Protein AF-A0A379S3F1-F1 (afdb_monomer_lite)

Sequence (238 aa):
MPPSTFGAICKGLGEAKLNAKPARVVMEKPLGTSLATSREINDRVGEYFEECQVYRIDHYLGKETVLNLLALRFANSLFVNNWDNRTIDHVEITVAEEVGIEGRWGYFDQAGQMRDMIQNHLLQILCMIAMSPPSDLSADSIRDEKVKVLKSLRRIDRSNVREKTVRGQYTAGFAQGKKVPGYLEEEGANKAATPKLSSRSALISITGVGLACRSICVPASACRRSALKSWFISRRLN

InterPro domains:
  IPR001282 Glucose-6-phosphate dehydrogenase [PR00079] (24-37)
  IPR001282 Glucose-6-phosphate dehydrogenase [PR00079] (48-76)
  IPR001282 Glucose-6-phosphate dehydrogenase [PR00079] (100-117)
  IPR001282 Glucose-6-phosphate dehydrogenase [PR00079] (118-134)
  IPR001282 Glucose-6-phosphate dehydrogenase [PTHR23429] (1-192)
  IPR019796 Glucose-6-phosphate dehydrogenase, active site [PS00069] (58-64)
  IPR022674 Glucose-6-phosphate dehydrogenase, NAD-binding [PF00479] (1-68)
  IPR022675 Glucose-6-phosphate dehydrogenase, C-terminal [PF02781] (70-192)
  IPR036291 NAD(P)-binding domain superfamily [SSF51735] (1-71)

Structure (mmCIF, N/CA/C/O backbone):
data_AF-A0A379S3F1-F1
#
_entry.id   AF-A0A379S3F1-F1
#
loop_
_atom_site.group_PDB
_atom_site.id
_atom_site.type_symbol
_atom_site.label_atom_id
_atom_site.label_alt_id
_atom_site.label_comp_id
_atom_site.label_asym_id
_atom_site.label_entity_id
_atom_site.label_seq_id
_atom_site.pdbx_PDB_ins_code
_atom_site.Cartn_x
_atom_site.Cartn_y
_atom_site.Cartn_z
_atom_site.occupancy
_atom_site.B_iso_or_equiv
_atom_site.auth_seq_id
_atom_site.auth_comp_id
_atom_site.auth_asym_id
_atom_site.auth_atom_id
_atom_site.pdbx_PDB_model_num
ATOM 1 N N . MET A 1 1 ? 8.929 14.989 -3.825 1.00 73.06 1 MET A N 1
ATOM 2 C CA . MET A 1 1 ? 8.391 15.702 -5.007 1.00 73.06 1 MET A CA 1
ATOM 3 C C . MET A 1 1 ? 6.886 15.484 -5.072 1.00 73.06 1 MET A C 1
ATOM 5 O O . MET A 1 1 ? 6.462 14.404 -4.671 1.00 73.06 1 MET A O 1
ATOM 9 N N . PRO A 1 2 ? 6.078 16.464 -5.512 1.00 80.12 2 PRO A N 1
ATOM 10 C CA . PRO A 1 2 ? 4.636 16.276 -5.663 1.00 80.12 2 PRO A CA 1
ATOM 11 C C . PRO A 1 2 ? 4.302 15.208 -6.724 1.00 80.12 2 PRO A C 1
ATOM 13 O O . PRO A 1 2 ? 5.006 15.124 -7.726 1.00 80.12 2 PRO A O 1
ATOM 16 N N . PRO A 1 3 ? 3.207 14.441 -6.584 1.00 76.69 3 PRO A N 1
ATOM 17 C CA . PRO A 1 3 ? 2.858 13.377 -7.535 1.00 76.69 3 PRO A CA 1
ATOM 18 C C . PRO A 1 3 ? 2.648 13.845 -8.975 1.00 76.69 3 PRO A C 1
ATOM 20 O O . PRO A 1 3 ? 2.915 13.110 -9.922 1.00 76.69 3 PRO A O 1
ATOM 23 N N . SER A 1 4 ? 2.162 15.077 -9.146 1.00 80.44 4 SER A N 1
ATOM 24 C CA . SER A 1 4 ? 1.882 15.669 -10.455 1.00 80.44 4 SER A CA 1
ATOM 25 C C . SER A 1 4 ? 3.135 15.849 -11.312 1.00 80.44 4 SER A C 1
ATOM 27 O O . SER A 1 4 ? 3.022 15.936 -12.533 1.00 80.44 4 SER A O 1
ATOM 29 N N . THR A 1 5 ? 4.327 15.877 -10.710 1.00 87.81 5 THR A N 1
ATOM 30 C CA . THR A 1 5 ? 5.577 16.090 -11.444 1.00 87.81 5 THR A CA 1
ATOM 31 C C . THR A 1 5 ? 6.207 14.797 -11.951 1.00 87.81 5 THR A C 1
ATOM 33 O O . THR A 1 5 ? 7.087 14.871 -12.805 1.00 87.81 5 THR A O 1
ATOM 36 N N . PHE A 1 6 ? 5.754 13.616 -11.502 1.00 87.75 6 PHE A N 1
ATOM 37 C CA . PHE A 1 6 ? 6.383 12.339 -11.866 1.00 87.75 6 PHE A CA 1
ATOM 38 C C . PHE A 1 6 ? 6.462 12.119 -13.377 1.00 87.75 6 PHE A C 1
ATOM 40 O O . PHE A 1 6 ? 7.534 11.795 -13.882 1.00 87.75 6 PHE A O 1
ATOM 47 N N . GLY A 1 7 ? 5.363 12.352 -14.102 1.00 87.75 7 GLY A N 1
ATOM 48 C CA . GLY A 1 7 ? 5.339 12.182 -15.556 1.00 87.75 7 GLY A CA 1
ATOM 49 C C . GLY A 1 7 ? 6.301 13.131 -16.275 1.00 87.75 7 GLY A C 1
ATOM 50 O O . GLY A 1 7 ? 7.071 12.697 -17.122 1.00 87.75 7 GLY A O 1
ATOM 51 N N . ALA A 1 8 ? 6.318 14.412 -15.889 1.00 92.56 8 ALA A N 1
ATOM 52 C CA . ALA A 1 8 ? 7.209 15.405 -16.492 1.00 92.56 8 ALA A CA 1
ATOM 53 C C . ALA A 1 8 ? 8.693 15.098 -16.223 1.00 92.56 8 ALA A C 1
ATOM 55 O O . ALA A 1 8 ? 9.522 15.242 -17.117 1.00 92.56 8 ALA A O 1
ATOM 56 N N . ILE A 1 9 ? 9.021 14.633 -15.013 1.00 93.62 9 ILE A N 1
ATOM 57 C CA . ILE A 1 9 ? 10.385 14.227 -14.652 1.00 93.62 9 ILE A CA 1
ATOM 58 C C . ILE A 1 9 ? 10.806 12.999 -15.463 1.00 93.62 9 ILE A C 1
ATOM 60 O O . ILE A 1 9 ? 11.880 13.010 -16.057 1.00 93.62 9 ILE A O 1
ATOM 64 N N . CYS A 1 10 ? 9.967 11.960 -15.526 1.00 93.88 10 CYS A N 1
ATOM 65 C CA . CYS A 1 10 ? 10.289 10.744 -16.278 1.00 93.88 10 CYS A CA 1
ATOM 66 C C . CYS A 1 10 ? 10.455 11.036 -17.771 1.00 93.88 10 CYS A C 1
ATOM 68 O O . CYS A 1 10 ? 11.409 10.555 -18.377 1.00 93.88 10 CYS A O 1
ATOM 70 N N . LYS A 1 11 ? 9.597 11.903 -18.322 1.00 94.88 11 LYS A N 1
ATOM 71 C CA . LYS A 1 11 ? 9.721 12.411 -19.686 1.00 94.88 11 LYS A CA 1
ATOM 72 C C . LYS A 1 11 ? 11.054 13.110 -19.918 1.00 94.88 11 LYS A C 1
ATOM 74 O O . LYS A 1 11 ? 11.774 12.736 -20.835 1.00 94.88 11 LYS A O 1
ATOM 79 N N . GLY A 1 12 ? 11.412 14.074 -19.069 1.00 96.00 12 GLY A N 1
ATOM 80 C CA . GLY A 1 12 ? 12.677 14.798 -19.200 1.00 96.00 12 GLY A CA 1
ATOM 81 C C . GLY A 1 12 ? 13.898 13.877 -19.103 1.00 96.00 12 GLY A C 1
ATOM 82 O O . GLY A 1 12 ? 14.833 14.011 -19.888 1.00 96.00 12 GLY A O 1
ATOM 83 N N . LEU A 1 13 ? 13.875 12.897 -18.192 1.00 95.62 13 LEU A N 1
ATOM 84 C CA . LEU A 1 13 ? 14.934 11.887 -18.075 1.00 95.62 13 LEU A CA 1
ATOM 85 C C . LEU A 1 13 ? 15.027 11.000 -19.323 1.00 95.62 13 LEU A C 1
ATOM 87 O O . LEU A 1 13 ? 16.133 10.699 -19.770 1.00 95.62 13 LEU A O 1
ATOM 91 N N . GLY A 1 14 ? 13.889 10.605 -19.894 1.00 95.00 14 GLY A N 1
ATOM 92 C CA . GLY A 1 14 ? 13.831 9.834 -21.133 1.00 95.00 14 GLY A CA 1
ATOM 93 C C . GLY A 1 14 ? 14.346 10.613 -22.343 1.00 95.00 14 GLY A C 1
ATOM 94 O O . GLY A 1 14 ? 15.182 10.110 -23.090 1.00 95.00 14 GLY A O 1
ATOM 95 N N . GLU A 1 15 ? 13.919 11.866 -22.508 1.00 95.81 15 GLU A N 1
ATOM 96 C CA . GLU A 1 15 ? 14.369 12.755 -23.590 1.00 95.81 15 GLU A CA 1
ATOM 97 C C . GLU A 1 15 ? 15.870 13.068 -23.491 1.00 95.81 15 GLU A C 1
ATOM 99 O O . GLU A 1 15 ? 16.568 13.108 -24.505 1.00 95.81 15 GLU A O 1
ATOM 104 N N . ALA A 1 16 ? 16.395 13.195 -22.269 1.00 96.62 16 ALA A N 1
ATOM 105 C CA . ALA A 1 16 ? 17.824 13.343 -22.002 1.00 96.62 16 ALA A CA 1
ATOM 106 C C . ALA A 1 16 ? 18.623 12.028 -22.122 1.00 96.62 16 ALA A C 1
ATOM 108 O O . ALA A 1 16 ? 19.838 12.039 -21.932 1.00 96.62 16 ALA A O 1
ATOM 109 N N . LYS A 1 17 ? 17.968 10.897 -22.432 1.00 95.44 17 LYS A N 1
ATOM 110 C CA . LYS A 1 17 ? 18.566 9.549 -22.516 1.00 95.44 17 LYS A CA 1
ATOM 111 C C . LYS A 1 17 ? 19.235 9.081 -21.214 1.00 95.44 17 LYS A C 1
ATOM 113 O O . LYS A 1 17 ? 20.171 8.285 -21.240 1.00 95.44 17 LYS A O 1
ATOM 118 N N . LEU A 1 18 ? 18.735 9.539 -20.065 1.00 96.00 18 LEU A N 1
ATOM 119 C CA . LEU A 1 18 ? 19.197 9.162 -18.720 1.00 96.00 18 LEU A CA 1
ATOM 120 C C . LEU A 1 18 ? 18.401 7.989 -18.116 1.00 96.00 18 LEU A C 1
ATOM 122 O O . LEU A 1 18 ? 18.515 7.696 -16.928 1.00 96.00 18 LEU A O 1
ATOM 126 N N . ASN A 1 19 ? 17.581 7.318 -18.924 1.00 95.19 19 ASN A N 1
ATOM 127 C CA . ASN A 1 19 ? 16.723 6.199 -18.533 1.00 95.19 19 ASN A CA 1
ATOM 128 C C . ASN A 1 19 ? 17.253 4.824 -18.984 1.00 95.19 19 ASN A C 1
ATOM 130 O O . ASN A 1 19 ? 16.634 3.804 -18.681 1.00 95.19 19 ASN A O 1
ATOM 134 N N . ALA A 1 20 ? 18.386 4.765 -19.692 1.00 93.44 20 ALA A N 1
ATOM 135 C CA . ALA A 1 20 ? 18.982 3.500 -20.116 1.00 93.44 20 ALA A CA 1
ATOM 136 C C . ALA A 1 20 ? 19.425 2.653 -18.908 1.00 93.44 20 ALA A C 1
ATOM 138 O O . ALA A 1 20 ? 19.956 3.168 -17.921 1.00 93.44 20 ALA A O 1
ATOM 139 N N . LYS A 1 21 ? 19.237 1.329 -18.984 1.00 94.25 21 LYS A N 1
ATOM 140 C CA . LYS A 1 21 ? 19.717 0.395 -17.952 1.00 94.25 21 LYS A CA 1
ATOM 141 C C . LYS A 1 21 ? 21.229 0.598 -17.726 1.00 94.25 21 LYS A C 1
ATOM 143 O O . LYS A 1 21 ? 21.958 0.763 -18.703 1.00 94.25 21 LYS A O 1
ATOM 148 N N . PRO A 1 22 ? 21.714 0.585 -16.469 1.00 94.38 22 PRO A N 1
ATOM 149 C CA . PRO A 1 22 ? 21.050 0.099 -15.256 1.00 94.38 22 PRO A CA 1
ATOM 150 C C . PRO A 1 22 ? 20.278 1.172 -14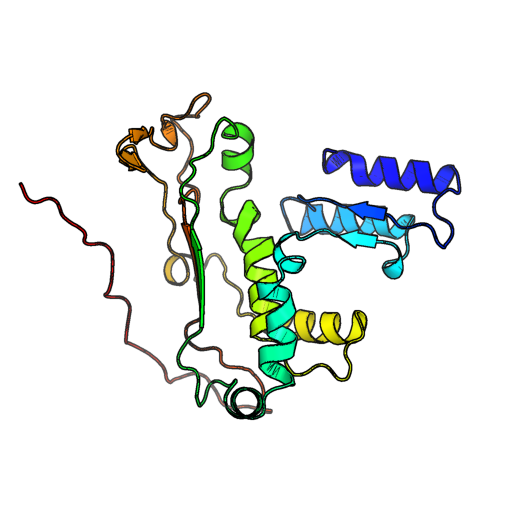.463 1.00 94.38 22 PRO A C 1
ATOM 152 O O . PRO A 1 22 ? 19.989 0.942 -13.288 1.00 94.38 22 PRO A O 1
ATOM 155 N N . ALA A 1 23 ? 19.952 2.328 -15.058 1.00 96.00 23 ALA A N 1
ATOM 156 C CA . ALA A 1 23 ? 19.215 3.389 -14.374 1.00 96.00 23 ALA A CA 1
ATOM 157 C C . ALA A 1 23 ? 17.879 2.884 -13.803 1.00 96.00 23 ALA A C 1
ATOM 159 O O . ALA A 1 23 ? 17.184 2.070 -14.417 1.00 96.00 23 ALA A O 1
ATOM 160 N N . ARG A 1 24 ? 17.527 3.377 -12.614 1.00 95.69 24 ARG A N 1
ATOM 161 C CA . ARG A 1 24 ? 16.304 3.034 -11.881 1.00 95.69 24 ARG A CA 1
ATOM 162 C C . ARG A 1 24 ? 15.664 4.308 -11.357 1.00 95.69 24 ARG A C 1
ATOM 164 O O . ARG A 1 24 ? 16.370 5.240 -10.977 1.00 95.69 24 ARG A O 1
ATOM 171 N N . VAL A 1 25 ? 14.340 4.321 -11.300 1.00 94.56 25 VAL A N 1
ATOM 172 C CA . VAL A 1 25 ? 13.560 5.412 -10.720 1.00 94.56 25 VAL A CA 1
ATOM 173 C C . VAL A 1 25 ? 12.904 4.935 -9.434 1.00 94.56 25 VAL A C 1
ATOM 175 O O . VAL A 1 25 ? 12.297 3.866 -9.386 1.00 94.56 25 VAL A O 1
ATOM 178 N N . VAL A 1 26 ? 13.041 5.734 -8.379 1.00 94.25 26 VAL A N 1
ATOM 179 C CA . VAL A 1 26 ? 12.404 5.487 -7.086 1.00 94.25 26 VAL A CA 1
ATOM 180 C C . VAL A 1 26 ? 11.280 6.499 -6.905 1.00 94.25 26 VAL A C 1
ATOM 182 O O . VAL A 1 26 ? 11.493 7.703 -7.042 1.00 94.25 26 VAL A O 1
ATOM 185 N N . MET A 1 27 ? 10.078 6.011 -6.619 1.00 92.19 27 MET A N 1
ATOM 186 C CA . MET A 1 27 ? 8.872 6.823 -6.500 1.00 92.19 27 MET A CA 1
ATOM 187 C C . MET A 1 27 ? 8.285 6.716 -5.098 1.00 92.19 27 MET A C 1
ATOM 189 O O . MET A 1 27 ? 7.976 5.622 -4.624 1.00 92.19 27 MET A O 1
ATOM 193 N N . GLU A 1 28 ? 8.084 7.868 -4.469 1.00 90.44 28 GLU A N 1
ATOM 194 C CA . GLU A 1 28 ? 7.436 7.985 -3.164 1.00 90.44 28 GLU A CA 1
ATOM 195 C C . GLU A 1 28 ? 5.920 8.170 -3.287 1.00 90.44 28 GLU A C 1
ATOM 197 O O . GLU A 1 28 ? 5.408 8.674 -4.292 1.00 90.44 28 GLU A O 1
ATOM 202 N N . LYS A 1 29 ? 5.191 7.782 -2.234 1.00 85.44 29 LYS A N 1
ATOM 203 C CA . LYS A 1 29 ? 3.747 8.035 -2.138 1.00 85.44 29 LYS A CA 1
ATOM 204 C C . LYS A 1 29 ? 3.459 9.552 -2.077 1.00 85.44 29 LYS A C 1
ATOM 206 O O . LYS A 1 29 ? 4.270 10.300 -1.530 1.00 85.44 29 LYS A O 1
ATOM 211 N N . PRO A 1 30 ? 2.290 10.021 -2.558 1.00 87.31 30 PRO A N 1
ATOM 212 C CA . PRO A 1 30 ? 1.168 9.241 -3.096 1.00 87.31 30 PRO A CA 1
ATOM 213 C C . PRO A 1 30 ? 1.247 8.960 -4.609 1.00 87.31 30 PRO A C 1
ATOM 215 O O . PRO A 1 30 ? 1.521 9.844 -5.413 1.00 87.31 30 PRO A O 1
ATOM 218 N N . LEU A 1 31 ? 0.908 7.728 -5.008 1.00 88.94 31 LEU A N 1
ATOM 219 C CA . LEU A 1 31 ? 0.880 7.263 -6.406 1.00 88.94 31 LEU A CA 1
ATOM 220 C C . LEU A 1 31 ? -0.534 7.358 -6.996 1.00 88.94 31 LEU A C 1
ATOM 222 O O . LEU A 1 31 ? -1.128 6.373 -7.443 1.00 88.94 31 LEU A O 1
ATOM 226 N N . GLY A 1 32 ? -1.080 8.571 -6.937 1.00 89.00 32 GLY A N 1
ATOM 227 C CA . GLY A 1 32 ? -2.463 8.875 -7.288 1.00 89.00 32 GLY A CA 1
ATOM 228 C C . GLY A 1 32 ? -3.394 8.914 -6.074 1.00 89.00 32 GLY A C 1
ATOM 229 O O . GLY A 1 32 ? -3.048 8.537 -4.957 1.00 89.00 32 GLY A O 1
ATOM 230 N N . THR A 1 33 ? -4.601 9.418 -6.302 1.00 89.44 33 THR A N 1
ATOM 231 C CA . THR A 1 33 ? -5.661 9.594 -5.286 1.00 89.44 33 THR A CA 1
ATOM 232 C C . THR A 1 33 ? -6.914 8.771 -5.594 1.00 89.44 33 THR A C 1
ATOM 234 O O . THR A 1 33 ? -7.829 8.666 -4.766 1.00 89.44 33 THR A O 1
ATOM 237 N N . SER A 1 34 ? -6.954 8.171 -6.784 1.00 91.12 34 SER A N 1
ATOM 238 C CA . SER A 1 34 ? -7.988 7.275 -7.283 1.00 91.12 34 SER A CA 1
ATOM 239 C C . SER A 1 34 ? -7.361 6.243 -8.224 1.00 91.12 34 SER A C 1
ATOM 241 O O . SER A 1 34 ? -6.215 6.384 -8.649 1.00 91.12 34 SER A O 1
ATOM 243 N N . LEU A 1 35 ? -8.126 5.212 -8.592 1.00 92.25 35 LEU A N 1
ATOM 244 C CA . LEU A 1 35 ? -7.687 4.237 -9.593 1.00 92.25 35 LEU A CA 1
ATOM 245 C C . LEU A 1 35 ? -7.331 4.907 -10.931 1.00 92.25 35 LEU A C 1
ATOM 247 O O . LEU A 1 35 ? -6.357 4.516 -11.563 1.00 92.25 35 LEU A O 1
ATOM 251 N N . ALA A 1 36 ? -8.110 5.910 -11.348 1.00 94.75 36 ALA A N 1
ATOM 252 C CA . ALA A 1 36 ? -7.889 6.607 -12.612 1.00 94.75 36 ALA A CA 1
ATOM 253 C C . ALA A 1 36 ? -6.561 7.378 -12.603 1.00 94.75 36 ALA A C 1
ATOM 255 O O . ALA A 1 36 ? -5.750 7.197 -13.503 1.00 94.75 36 ALA A O 1
ATOM 256 N N . THR A 1 37 ? -6.298 8.159 -11.550 1.00 92.81 37 THR A N 1
ATOM 257 C CA . THR A 1 37 ? -5.052 8.939 -11.453 1.00 92.81 37 THR A CA 1
ATOM 258 C C . THR A 1 37 ? -3.831 8.058 -11.204 1.00 92.81 37 THR A C 1
ATOM 260 O O . THR A 1 37 ? -2.744 8.368 -11.677 1.00 92.81 37 THR A O 1
ATOM 263 N N . SER A 1 38 ? -3.995 6.930 -10.509 1.00 92.88 38 SER A N 1
ATOM 264 C CA . SER A 1 38 ? -2.920 5.947 -10.333 1.00 92.88 38 SER A CA 1
ATOM 265 C C . SER A 1 38 ? -2.530 5.274 -11.655 1.00 92.88 38 SER A C 1
ATOM 267 O O . SER A 1 38 ? -1.343 5.109 -11.928 1.00 92.88 38 SER A O 1
ATOM 269 N N . ARG A 1 39 ? -3.515 4.939 -12.504 1.00 94.88 39 ARG A N 1
ATOM 270 C CA . ARG A 1 39 ? -3.267 4.431 -13.863 1.00 94.88 39 ARG A CA 1
ATOM 271 C C . ARG A 1 39 ? -2.546 5.460 -14.719 1.00 94.88 39 ARG A C 1
ATOM 273 O O . ARG A 1 39 ? -1.491 5.144 -15.236 1.00 94.88 39 ARG A O 1
ATOM 280 N N . GLU A 1 40 ? -3.034 6.699 -14.751 1.00 93.75 40 GLU A N 1
ATOM 281 C CA . GLU A 1 40 ? -2.391 7.787 -15.499 1.00 93.75 40 GLU A CA 1
ATOM 282 C C . GLU A 1 40 ? -0.914 7.975 -15.110 1.00 93.75 40 GLU A C 1
ATOM 284 O O . GLU A 1 40 ? -0.059 8.130 -15.979 1.00 93.75 40 GLU A O 1
ATOM 289 N N . ILE A 1 41 ? -0.596 7.939 -13.810 1.00 92.69 41 ILE A N 1
ATOM 290 C CA . ILE A 1 41 ? 0.794 8.025 -13.338 1.00 92.69 41 ILE A CA 1
ATOM 291 C C . ILE A 1 41 ? 1.605 6.815 -13.809 1.00 92.69 41 ILE A C 1
ATOM 293 O O . ILE A 1 41 ? 2.712 6.995 -14.307 1.00 92.69 41 ILE A O 1
ATOM 297 N N . ASN A 1 42 ? 1.078 5.598 -13.651 1.00 92.88 42 ASN A N 1
ATOM 298 C CA . ASN A 1 42 ? 1.786 4.385 -14.056 1.00 92.88 42 ASN A CA 1
ATOM 299 C C . ASN A 1 42 ? 2.031 4.335 -15.567 1.00 92.88 42 ASN A C 1
ATOM 301 O O . ASN A 1 42 ? 3.142 4.004 -15.968 1.00 92.88 42 ASN A O 1
ATOM 305 N N . ASP A 1 43 ? 1.040 4.704 -16.377 1.00 94.19 43 ASP A N 1
ATOM 306 C CA . ASP A 1 43 ? 1.140 4.705 -17.835 1.00 94.19 43 ASP A CA 1
ATOM 307 C C . ASP A 1 43 ? 2.225 5.695 -18.286 1.00 94.19 43 ASP A C 1
ATOM 309 O O . ASP A 1 43 ? 3.151 5.313 -18.997 1.00 94.19 43 ASP A O 1
ATOM 313 N N . ARG A 1 44 ? 2.212 6.928 -17.754 1.00 93.19 44 ARG A N 1
ATOM 314 C CA . ARG A 1 44 ? 3.239 7.943 -18.058 1.00 93.19 44 ARG A CA 1
ATOM 315 C C . ARG A 1 44 ? 4.648 7.547 -17.634 1.00 93.19 44 ARG A C 1
ATOM 317 O O . ARG A 1 44 ? 5.612 7.953 -18.269 1.00 93.19 44 ARG A O 1
ATOM 324 N N . VAL A 1 45 ? 4.798 6.823 -16.528 1.00 93.50 45 VAL A N 1
ATOM 325 C CA . VAL A 1 45 ? 6.115 6.323 -16.102 1.00 93.50 45 VAL A CA 1
ATOM 326 C C . VAL A 1 45 ? 6.559 5.175 -17.010 1.00 93.50 45 VAL A C 1
ATOM 328 O O . VAL A 1 45 ? 7.718 5.145 -17.420 1.00 93.50 45 VAL A O 1
ATOM 331 N N . GLY A 1 46 ? 5.632 4.280 -17.366 1.00 94.50 46 GLY A N 1
ATOM 332 C CA . GLY A 1 46 ? 5.859 3.139 -18.253 1.00 94.50 46 GLY A CA 1
ATOM 333 C C . GLY A 1 46 ? 6.237 3.516 -19.688 1.00 94.50 46 GLY A C 1
ATOM 334 O O . GLY A 1 46 ? 6.868 2.718 -20.373 1.00 94.50 46 GLY A O 1
ATOM 335 N N . GLU A 1 47 ? 5.919 4.736 -20.133 1.00 95.31 47 GLU A N 1
ATOM 336 C CA . GLU A 1 47 ? 6.397 5.288 -21.412 1.00 95.31 47 GLU A CA 1
ATOM 337 C C . GLU A 1 47 ? 7.929 5.441 -21.463 1.00 95.31 47 GLU A C 1
ATOM 339 O O . GLU A 1 47 ? 8.518 5.359 -22.540 1.00 95.31 47 GLU A O 1
ATOM 344 N N . TYR A 1 48 ? 8.583 5.658 -20.314 1.00 96.00 48 TYR A N 1
ATOM 345 C CA . TYR A 1 48 ? 10.013 5.992 -20.246 1.00 96.00 48 TYR A CA 1
ATOM 346 C C . TYR A 1 48 ? 10.854 4.993 -19.448 1.00 96.00 48 TYR A C 1
ATOM 348 O O . TYR A 1 48 ? 12.069 4.945 -19.637 1.00 96.00 48 TYR A O 1
ATOM 356 N N . PHE A 1 49 ? 10.250 4.207 -18.560 1.00 96.31 49 PHE A N 1
ATOM 357 C CA . PHE A 1 49 ? 10.940 3.217 -17.736 1.00 96.31 49 PHE A CA 1
ATOM 358 C C . PHE A 1 49 ? 10.235 1.866 -17.831 1.00 96.31 49 PHE A C 1
ATOM 360 O O . PHE A 1 49 ? 9.019 1.780 -17.674 1.00 96.31 49 PHE A O 1
ATOM 367 N N . GLU A 1 50 ? 11.002 0.792 -18.017 1.00 95.31 50 GLU A N 1
ATOM 368 C CA . GLU A 1 50 ? 10.467 -0.563 -17.878 1.00 95.31 50 GLU A CA 1
ATOM 369 C C . GLU A 1 50 ? 10.122 -0.862 -16.410 1.00 95.31 50 GLU A C 1
ATOM 371 O O . GLU A 1 50 ? 10.770 -0.352 -15.497 1.00 95.31 50 GLU A O 1
ATOM 376 N N . GLU A 1 51 ? 9.160 -1.755 -16.154 1.00 93.69 51 GLU A N 1
ATOM 377 C CA . GLU A 1 51 ? 8.705 -2.066 -14.786 1.00 93.69 51 GLU A CA 1
ATOM 378 C C . GLU A 1 51 ? 9.850 -2.534 -13.864 1.00 93.69 51 GLU A C 1
ATOM 380 O O . GLU A 1 51 ? 9.871 -2.194 -12.684 1.00 93.69 51 GLU A O 1
ATOM 385 N N . CYS A 1 52 ? 10.869 -3.227 -14.391 1.00 94.19 52 CYS A N 1
ATOM 386 C CA . CYS A 1 52 ? 12.037 -3.642 -13.603 1.00 94.19 52 CYS A CA 1
ATOM 387 C C . CYS A 1 52 ? 12.951 -2.476 -13.169 1.00 94.19 52 CYS A C 1
ATOM 389 O O . CYS A 1 52 ? 13.837 -2.662 -12.333 1.00 94.19 52 CYS A O 1
ATOM 391 N N . GLN A 1 53 ? 12.780 -1.284 -13.747 1.00 96.12 53 GLN A N 1
ATOM 392 C CA . GLN A 1 53 ? 13.492 -0.058 -13.383 1.00 96.12 53 GLN A CA 1
ATOM 393 C C . GLN A 1 53 ? 12.709 0.794 -12.375 1.00 96.12 53 GLN A C 1
ATOM 395 O O . GLN A 1 53 ? 13.282 1.730 -11.815 1.00 96.12 53 GLN A O 1
ATOM 400 N N . VAL A 1 54 ? 11.428 0.495 -12.133 1.00 95.31 54 VAL A N 1
ATOM 401 C CA . VAL A 1 54 ? 10.525 1.323 -11.324 1.00 95.31 54 VAL A CA 1
ATOM 402 C C . VAL A 1 54 ? 10.369 0.746 -9.917 1.00 95.31 54 VAL A C 1
ATOM 404 O O . VAL A 1 54 ? 9.790 -0.317 -9.706 1.00 95.31 54 VAL A O 1
ATOM 407 N N . TYR A 1 55 ? 10.827 1.496 -8.919 1.00 94.88 55 TYR A N 1
ATOM 408 C CA . TYR A 1 55 ? 10.760 1.125 -7.508 1.00 94.88 55 TYR A CA 1
ATOM 409 C C . TYR A 1 55 ? 9.774 2.034 -6.781 1.00 94.88 55 TYR A C 1
ATOM 411 O O . TYR A 1 55 ? 10.058 3.193 -6.492 1.00 94.88 55 TYR A O 1
ATOM 419 N N . ARG A 1 56 ? 8.590 1.499 -6.481 1.00 94.06 56 ARG A N 1
ATOM 420 C CA . ARG A 1 56 ? 7.534 2.202 -5.740 1.00 94.06 56 ARG A CA 1
ATOM 421 C C . ARG A 1 56 ? 7.715 1.935 -4.248 1.00 94.06 56 ARG A C 1
ATOM 423 O O . ARG A 1 56 ? 7.660 0.779 -3.828 1.00 94.06 56 ARG A O 1
ATOM 430 N N . ILE A 1 57 ? 7.948 2.981 -3.464 1.00 92.94 57 ILE A N 1
ATOM 431 C CA . ILE A 1 57 ? 8.278 2.841 -2.046 1.00 92.94 57 ILE A CA 1
ATOM 432 C C . ILE A 1 57 ? 7.021 2.652 -1.202 1.00 92.94 57 ILE A C 1
ATOM 434 O O . ILE A 1 57 ? 6.096 3.463 -1.203 1.00 92.94 57 ILE A O 1
ATOM 438 N N . ASP A 1 58 ? 7.045 1.578 -0.419 1.00 93.44 58 ASP A N 1
ATOM 439 C CA . ASP A 1 58 ? 6.227 1.407 0.770 1.00 93.44 58 ASP A CA 1
ATOM 440 C C . ASP A 1 58 ? 7.171 1.085 1.933 1.00 93.44 58 ASP A C 1
ATOM 442 O O . ASP A 1 58 ? 7.700 -0.022 2.040 1.00 93.44 58 ASP A O 1
ATOM 446 N N . HIS A 1 59 ? 7.420 2.072 2.794 1.00 92.19 59 HIS A N 1
ATOM 447 C CA . HIS A 1 59 ? 8.414 1.945 3.858 1.00 92.19 59 HIS A CA 1
ATOM 448 C C . HIS A 1 59 ? 8.060 0.876 4.908 1.00 92.19 59 HIS A C 1
ATOM 450 O O . HIS A 1 59 ? 8.948 0.433 5.635 1.00 92.19 59 HIS A O 1
ATOM 456 N N . TYR A 1 60 ? 6.802 0.417 4.995 1.00 93.12 60 TYR A N 1
ATOM 457 C CA . TYR A 1 60 ? 6.451 -0.687 5.895 1.00 93.12 60 TYR A CA 1
ATOM 458 C C . TYR A 1 60 ? 7.066 -2.008 5.437 1.00 93.12 60 TYR A C 1
ATOM 460 O O . TYR A 1 60 ? 7.430 -2.819 6.284 1.00 93.12 60 TYR A O 1
ATOM 468 N N . LEU A 1 61 ? 7.254 -2.209 4.129 1.00 91.31 61 LEU A N 1
ATOM 469 C CA . LEU A 1 61 ? 7.912 -3.406 3.600 1.00 91.31 61 LEU A CA 1
ATOM 470 C C . LEU A 1 61 ? 9.404 -3.475 3.950 1.00 91.31 61 LEU A C 1
ATOM 472 O O . LEU A 1 61 ? 9.976 -4.557 3.907 1.00 91.31 61 LEU A O 1
ATOM 476 N N . GLY A 1 62 ? 10.026 -2.348 4.306 1.00 90.81 62 GLY A N 1
ATOM 477 C CA . GLY A 1 62 ? 11.417 -2.297 4.760 1.00 90.81 62 GLY A CA 1
ATOM 478 C C . GLY A 1 62 ? 11.599 -2.553 6.258 1.00 90.81 62 GLY A C 1
ATOM 479 O O . GLY A 1 62 ? 12.733 -2.613 6.725 1.00 90.81 62 GLY A O 1
ATOM 480 N N . LYS A 1 63 ? 10.512 -2.685 7.032 1.00 93.50 63 LYS A N 1
ATOM 481 C CA . LYS A 1 63 ? 10.605 -2.961 8.470 1.00 93.50 63 LYS A CA 1
ATOM 482 C C . LYS A 1 63 ? 11.013 -4.413 8.692 1.00 93.50 63 LYS A C 1
ATOM 484 O O . LYS A 1 63 ? 10.400 -5.323 8.137 1.00 93.50 63 LYS A O 1
ATOM 489 N N . GLU A 1 64 ? 11.991 -4.629 9.565 1.00 93.00 64 GLU A N 1
ATOM 490 C CA . GLU A 1 64 ? 12.538 -5.957 9.870 1.00 93.00 64 GLU A CA 1
ATOM 491 C C . GLU A 1 64 ? 11.451 -6.966 10.266 1.00 93.00 64 GLU A C 1
ATOM 493 O O . GLU A 1 64 ? 11.417 -8.088 9.768 1.00 93.00 64 GLU A O 1
ATOM 498 N N . THR A 1 65 ? 10.484 -6.543 11.080 1.00 91.00 65 THR A N 1
ATOM 499 C CA . THR A 1 65 ? 9.358 -7.388 11.497 1.00 91.00 65 THR A CA 1
ATOM 500 C C . THR A 1 65 ? 8.466 -7.827 10.334 1.00 91.00 65 THR A C 1
ATOM 502 O O . THR A 1 65 ? 7.946 -8.940 10.356 1.00 91.00 65 THR A O 1
ATOM 505 N N . VAL A 1 66 ? 8.308 -6.992 9.303 1.00 91.25 66 VAL A N 1
ATOM 506 C CA . VAL A 1 66 ? 7.526 -7.323 8.101 1.00 91.25 66 VAL A CA 1
ATOM 507 C C . VAL A 1 66 ? 8.311 -8.269 7.196 1.00 91.25 66 VAL A C 1
ATOM 509 O O . VAL A 1 66 ? 7.739 -9.226 6.679 1.00 91.25 66 VAL A O 1
ATOM 512 N N . LEU A 1 67 ? 9.620 -8.055 7.044 1.00 89.38 67 LEU A N 1
ATOM 513 C CA . LEU A 1 67 ? 10.498 -8.959 6.294 1.00 89.38 67 LEU A CA 1
ATOM 514 C C . LEU A 1 67 ? 10.554 -10.355 6.938 1.00 89.38 67 LEU A C 1
ATOM 516 O O . LEU A 1 67 ? 10.473 -11.368 6.239 1.00 89.38 67 LEU A O 1
ATOM 520 N N . ASN A 1 68 ? 10.577 -10.413 8.272 1.00 92.75 68 ASN A N 1
ATOM 521 C CA . ASN A 1 68 ? 10.594 -11.659 9.038 1.00 92.75 68 ASN A CA 1
ATOM 522 C C . ASN A 1 68 ? 9.323 -12.507 8.879 1.00 92.75 68 ASN A C 1
ATOM 524 O O . ASN A 1 68 ? 9.366 -13.700 9.181 1.00 92.75 68 ASN A O 1
ATOM 528 N N . LEU A 1 69 ? 8.218 -11.961 8.352 1.00 92.00 69 LEU A N 1
ATOM 529 C CA . LEU A 1 69 ? 7.015 -12.751 8.061 1.00 92.00 69 LEU A CA 1
ATOM 530 C C . LEU A 1 69 ? 7.294 -13.893 7.076 1.00 92.00 69 LEU A C 1
ATOM 532 O O . LEU A 1 69 ? 6.706 -14.963 7.217 1.00 92.00 69 LEU A O 1
ATOM 536 N N . LEU A 1 70 ? 8.195 -13.702 6.106 1.00 89.62 70 LEU A N 1
ATOM 537 C CA . LEU A 1 70 ? 8.542 -14.755 5.145 1.00 89.62 70 LEU A CA 1
ATOM 538 C C . LEU A 1 70 ? 9.252 -15.924 5.827 1.00 89.62 70 LEU A C 1
ATOM 540 O O . LEU A 1 70 ? 8.860 -17.077 5.649 1.00 89.62 70 LEU A O 1
ATOM 544 N N . ALA A 1 71 ? 10.260 -15.615 6.645 1.00 88.88 71 ALA A N 1
ATOM 545 C CA . ALA A 1 71 ? 10.991 -16.613 7.414 1.00 88.88 71 ALA A CA 1
ATOM 546 C C . ALA A 1 71 ? 10.058 -17.325 8.403 1.00 88.88 71 ALA A C 1
ATOM 548 O O . ALA A 1 71 ? 10.018 -18.553 8.446 1.00 88.88 71 ALA A O 1
ATOM 549 N N . LEU A 1 72 ? 9.235 -16.570 9.135 1.00 90.38 72 LEU A N 1
ATOM 550 C CA . LEU A 1 72 ? 8.275 -17.123 10.084 1.00 90.38 72 LEU A CA 1
ATOM 551 C C . LEU A 1 72 ? 7.321 -18.117 9.409 1.00 90.38 72 LEU A C 1
ATOM 553 O O . LEU A 1 72 ? 7.183 -19.241 9.880 1.00 90.38 72 LEU A O 1
ATOM 557 N N . ARG A 1 73 ? 6.695 -17.729 8.294 1.00 90.81 73 ARG A N 1
ATOM 558 C CA . ARG A 1 73 ? 5.645 -18.530 7.651 1.00 90.81 73 ARG A CA 1
ATOM 559 C C . ARG A 1 73 ? 6.174 -19.739 6.896 1.00 90.81 73 ARG A C 1
ATOM 561 O O . ARG A 1 73 ? 5.521 -20.775 6.919 1.00 90.81 73 ARG A O 1
ATOM 568 N N . PHE A 1 74 ? 7.314 -19.610 6.219 1.00 88.56 74 PHE A N 1
ATOM 569 C CA . PHE A 1 74 ? 7.759 -20.620 5.254 1.00 88.56 74 PHE A CA 1
ATOM 570 C C . PHE A 1 74 ? 8.989 -21.415 5.695 1.00 88.56 74 PHE A C 1
ATOM 572 O O . PHE A 1 74 ? 9.195 -22.510 5.183 1.00 88.56 74 PHE A O 1
ATOM 579 N N . ALA A 1 75 ? 9.770 -20.934 6.669 1.00 88.38 75 ALA A N 1
ATOM 580 C CA . ALA A 1 75 ? 10.913 -21.682 7.205 1.00 88.38 75 ALA A CA 1
ATOM 581 C C . ALA A 1 75 ? 10.568 -22.528 8.447 1.00 88.38 75 ALA A C 1
ATOM 583 O O . ALA A 1 75 ? 11.412 -23.276 8.933 1.00 88.38 75 ALA A O 1
ATOM 584 N N . ASN A 1 76 ? 9.338 -22.430 8.969 1.00 88.94 76 ASN A N 1
ATOM 585 C CA . ASN A 1 76 ? 8.924 -23.104 10.200 1.00 88.94 76 ASN A CA 1
ATOM 586 C C . ASN A 1 76 ? 7.760 -24.067 9.942 1.00 88.94 76 ASN A C 1
ATOM 588 O O . ASN A 1 76 ? 6.640 -23.645 9.649 1.00 88.94 76 ASN A O 1
ATOM 592 N N . SER A 1 77 ? 7.994 -25.367 10.133 1.00 86.00 77 SER A N 1
ATOM 593 C CA . SER A 1 77 ? 6.996 -26.429 9.913 1.00 86.00 77 SER A CA 1
ATOM 594 C C . SER A 1 77 ? 5.724 -26.274 10.756 1.00 86.00 77 SER A C 1
ATOM 596 O O . SER A 1 77 ? 4.639 -26.642 10.305 1.00 86.00 77 SER A O 1
ATOM 598 N N . LEU A 1 78 ? 5.845 -25.691 11.956 1.00 86.00 78 LEU A N 1
ATOM 599 C CA . LEU A 1 78 ? 4.712 -25.371 12.827 1.00 86.00 78 LEU A CA 1
ATOM 600 C C . LEU A 1 78 ? 3.729 -24.405 12.161 1.00 86.00 78 LEU A C 1
ATOM 602 O O . LEU A 1 78 ? 2.522 -24.577 12.314 1.00 86.00 78 LEU A O 1
ATOM 606 N N . PHE A 1 79 ? 4.227 -23.412 11.421 1.00 88.00 79 PHE A N 1
ATOM 607 C CA . PHE A 1 79 ? 3.381 -22.419 10.765 1.00 88.00 79 PHE A CA 1
ATOM 608 C C . PHE A 1 79 ? 2.906 -22.894 9.399 1.00 88.00 79 PHE A C 1
ATOM 610 O O . PHE A 1 79 ? 1.721 -22.761 9.118 1.00 88.00 79 PHE A O 1
ATOM 617 N N . VAL A 1 80 ? 3.766 -23.521 8.590 1.00 84.31 80 VAL A N 1
ATOM 618 C CA . VAL A 1 80 ? 3.408 -23.980 7.232 1.00 84.31 80 VAL A CA 1
ATOM 619 C C . VAL A 1 80 ? 2.121 -24.815 7.220 1.00 84.31 80 VAL A C 1
ATOM 621 O O . VAL A 1 80 ? 1.257 -24.593 6.377 1.00 84.31 80 VAL A O 1
ATOM 624 N N . ASN A 1 81 ? 1.958 -25.729 8.182 1.00 84.38 81 ASN A N 1
ATOM 625 C CA . ASN A 1 81 ? 0.806 -26.637 8.234 1.00 84.38 81 ASN A CA 1
ATOM 626 C C . ASN A 1 81 ? -0.438 -26.053 8.921 1.00 84.38 81 ASN A C 1
ATOM 628 O O . ASN A 1 81 ? -1.504 -26.655 8.853 1.00 84.38 81 ASN A O 1
ATOM 632 N N . ASN A 1 82 ? -0.304 -24.913 9.601 1.00 89.69 82 ASN A N 1
ATOM 633 C CA . ASN A 1 82 ? -1.364 -24.312 10.415 1.00 89.69 82 ASN A CA 1
ATOM 634 C C . ASN A 1 82 ? -1.760 -22.908 9.938 1.00 89.69 82 ASN A C 1
ATOM 636 O O . ASN A 1 82 ? -2.550 -22.234 10.595 1.00 89.69 82 ASN A O 1
ATOM 640 N N . TRP A 1 83 ? -1.218 -22.447 8.809 1.00 91.62 83 TRP A N 1
ATOM 641 C CA . TRP A 1 83 ? -1.493 -21.119 8.263 1.00 91.62 83 TRP A CA 1
ATOM 642 C C . TRP A 1 83 ? -2.688 -21.116 7.304 1.00 91.62 83 TRP A C 1
ATOM 644 O O . TRP A 1 83 ? -2.592 -20.664 6.161 1.00 91.62 83 TRP A O 1
ATOM 654 N N . ASP A 1 84 ? -3.820 -21.650 7.759 1.00 90.31 84 ASP A N 1
ATOM 655 C CA . ASP A 1 84 ? -5.050 -21.731 6.978 1.00 90.31 84 ASP A CA 1
ATOM 656 C C . ASP A 1 84 ? -6.304 -21.439 7.815 1.00 90.31 84 ASP A C 1
ATOM 658 O O . ASP A 1 84 ? -6.241 -21.196 9.017 1.00 90.31 84 ASP A O 1
ATOM 662 N N . ASN A 1 85 ? -7.468 -21.455 7.166 1.00 89.31 85 ASN A N 1
ATOM 663 C CA . ASN A 1 85 ? -8.757 -21.158 7.797 1.00 89.31 85 ASN A CA 1
ATOM 664 C C . ASN A 1 85 ? -9.329 -22.282 8.670 1.00 89.31 85 ASN A C 1
ATOM 666 O O . ASN A 1 85 ? -10.405 -22.117 9.243 1.00 89.31 85 ASN A O 1
ATOM 670 N N . ARG A 1 86 ? -8.661 -23.437 8.729 1.00 91.31 86 ARG A N 1
ATOM 671 C CA . ARG A 1 86 ? -9.049 -24.554 9.593 1.00 91.31 86 ARG A CA 1
ATOM 672 C C . ARG A 1 86 ? -8.456 -24.360 10.981 1.00 91.31 86 ARG A C 1
ATOM 674 O O . ARG A 1 86 ? -9.072 -24.788 11.952 1.00 91.31 86 ARG A O 1
ATOM 681 N N . THR A 1 87 ? -7.300 -23.700 11.056 1.00 93.38 87 THR A N 1
ATOM 682 C CA . THR A 1 87 ? -6.593 -23.424 12.311 1.00 93.38 87 THR A CA 1
ATOM 683 C C . THR A 1 87 ? -6.686 -21.955 12.738 1.00 93.38 87 THR A C 1
ATOM 685 O O . THR A 1 87 ? -6.745 -21.673 13.933 1.00 93.38 87 THR A O 1
ATOM 688 N N . ILE A 1 88 ? -6.732 -21.009 11.794 1.00 92.75 88 ILE A N 1
ATOM 689 C CA . ILE A 1 88 ? -6.824 -19.570 12.074 1.00 92.75 88 ILE A CA 1
ATOM 690 C C . ILE A 1 88 ? -8.284 -19.115 12.001 1.00 92.75 88 ILE A C 1
ATOM 692 O O . ILE A 1 88 ? -8.895 -19.124 10.933 1.00 92.75 88 ILE A O 1
ATOM 696 N N . ASP A 1 89 ? -8.809 -18.641 13.131 1.00 93.44 89 ASP A N 1
ATOM 697 C CA . ASP A 1 89 ? -10.151 -18.052 13.223 1.00 93.44 89 ASP A CA 1
ATOM 698 C C . ASP A 1 89 ? -10.232 -16.671 12.538 1.00 93.44 89 ASP A C 1
ATOM 700 O O . ASP A 1 89 ? -11.077 -16.431 11.668 1.00 93.44 89 ASP A O 1
ATOM 704 N N . HIS A 1 90 ? -9.316 -15.758 12.881 1.00 91.69 90 HIS A N 1
ATOM 705 C CA . HIS A 1 90 ? -9.237 -14.431 12.272 1.00 91.69 90 HIS A CA 1
ATOM 706 C C . HIS A 1 90 ? -7.815 -13.863 12.279 1.00 91.69 90 HIS A C 1
ATOM 708 O O . HIS A 1 90 ? -6.943 -14.297 13.029 1.00 91.69 90 HIS A O 1
ATOM 714 N N . VAL A 1 91 ? -7.605 -12.854 11.430 1.00 92.62 91 VAL A N 1
ATOM 715 C CA . VAL A 1 91 ? -6.380 -12.052 11.385 1.00 92.62 91 VAL A CA 1
ATOM 716 C C . VAL A 1 91 ? -6.748 -10.601 11.658 1.00 92.62 91 VAL A C 1
ATOM 718 O O . VAL A 1 91 ? -7.601 -10.025 10.974 1.00 92.62 91 VAL A O 1
ATOM 721 N N . GLU A 1 92 ? -6.080 -10.006 12.639 1.00 93.88 92 GLU A N 1
ATOM 722 C CA . GLU A 1 92 ? -6.198 -8.590 12.966 1.00 93.88 92 GLU A CA 1
ATOM 723 C C . GLU A 1 92 ? -4.886 -7.866 12.655 1.00 93.88 92 GLU A C 1
ATOM 725 O O . GLU A 1 92 ? -3.810 -8.290 13.075 1.00 93.88 92 GLU A O 1
ATOM 730 N N . ILE A 1 93 ? -4.978 -6.772 11.896 1.00 91.31 93 ILE A N 1
ATOM 731 C CA . ILE A 1 93 ? -3.851 -5.892 11.589 1.00 91.31 93 ILE A CA 1
ATOM 732 C C . ILE A 1 93 ? -4.180 -4.512 12.148 1.00 91.31 93 ILE A C 1
ATOM 734 O O . ILE A 1 93 ? -5.058 -3.808 11.635 1.00 91.31 93 ILE A O 1
ATOM 738 N N . THR A 1 94 ? -3.439 -4.127 13.182 1.00 89.44 94 THR A N 1
ATOM 739 C CA . THR A 1 94 ? -3.636 -2.871 13.906 1.00 89.44 94 THR A CA 1
ATOM 740 C C . THR A 1 94 ? -2.451 -1.952 13.683 1.00 89.44 94 THR A C 1
ATOM 742 O O . THR A 1 94 ? -1.305 -2.326 13.930 1.00 89.44 94 THR A O 1
ATOM 745 N N . VAL A 1 95 ? -2.732 -0.722 13.257 1.00 86.88 95 VAL A N 1
ATOM 746 C CA . VAL A 1 95 ? -1.763 0.371 13.307 1.00 86.88 95 VAL A CA 1
ATOM 747 C C . VAL A 1 95 ? -2.366 1.504 14.117 1.00 86.88 95 VAL A C 1
ATOM 749 O O . VAL A 1 95 ? -3.381 2.087 13.734 1.00 86.88 95 VAL A O 1
ATOM 752 N N . ALA A 1 96 ? -1.744 1.785 15.257 1.00 85.31 96 ALA A N 1
ATOM 753 C CA . ALA A 1 96 ? -2.127 2.855 16.159 1.00 85.31 96 ALA A CA 1
ATOM 754 C C . ALA A 1 96 ? -1.006 3.894 16.218 1.00 85.31 96 ALA A C 1
ATOM 756 O O . ALA A 1 96 ? 0.165 3.546 16.353 1.00 85.31 96 ALA A O 1
ATOM 757 N N . GLU A 1 97 ? -1.385 5.159 16.108 1.00 81.38 97 GLU A N 1
ATOM 758 C CA . GLU A 1 97 ? -0.497 6.306 16.215 1.00 81.38 97 GLU A CA 1
ATOM 759 C C . GLU A 1 97 ? -0.911 7.100 17.454 1.00 81.38 97 GLU A C 1
ATOM 761 O O . GLU A 1 97 ? -2.083 7.413 17.658 1.00 81.38 97 GLU A O 1
ATOM 766 N N . GLU A 1 98 ? 0.044 7.417 18.323 1.00 75.19 98 GLU A N 1
ATOM 767 C CA . GLU A 1 98 ? -0.241 8.268 19.488 1.00 75.19 98 GLU A CA 1
ATOM 768 C C . GLU A 1 98 ? -0.383 9.741 19.085 1.00 75.19 98 GLU A C 1
ATOM 770 O O . GLU A 1 98 ? -1.088 10.530 19.727 1.00 75.19 98 GLU A O 1
ATOM 775 N N . VAL A 1 99 ? 0.276 10.080 17.981 1.00 77.88 99 VAL A N 1
ATOM 776 C CA . VAL A 1 99 ? 0.419 11.414 17.428 1.00 77.88 99 VAL A CA 1
ATOM 777 C C . VAL A 1 99 ? -0.852 11.837 16.684 1.00 77.88 99 VAL A C 1
ATOM 779 O O . VAL A 1 99 ? -1.544 11.025 16.072 1.00 77.88 99 VAL A O 1
ATOM 782 N N . GLY A 1 100 ? -1.188 13.125 16.789 1.00 77.88 100 GLY A N 1
ATOM 783 C CA . GLY A 1 100 ? -2.277 13.737 16.029 1.00 77.88 100 GLY A CA 1
ATOM 784 C C . GLY A 1 100 ? -1.866 14.073 14.593 1.00 77.88 100 GLY A C 1
ATOM 785 O O . GLY A 1 100 ? -0.988 13.455 13.998 1.00 77.88 100 GLY A O 1
ATOM 786 N N . ILE A 1 101 ? -2.505 15.088 14.020 1.00 81.25 101 ILE A N 1
ATOM 787 C CA . ILE A 1 101 ? -2.235 15.505 12.636 1.00 81.25 101 ILE A CA 1
ATOM 788 C C . ILE A 1 101 ? -0.995 16.394 12.510 1.00 81.25 101 ILE A C 1
ATOM 790 O O . ILE A 1 101 ? -0.371 16.408 11.446 1.00 81.25 101 ILE A O 1
ATOM 794 N N . GLU A 1 102 ? -0.636 17.103 13.583 1.00 80.62 102 GLU A N 1
ATOM 795 C CA . GLU A 1 102 ? 0.593 17.903 13.702 1.00 80.62 102 GLU A CA 1
ATOM 796 C C . GLU A 1 102 ? 0.819 18.853 12.516 1.00 80.62 102 GLU A C 1
ATOM 798 O O . GLU A 1 102 ? 1.789 18.745 11.770 1.00 80.62 102 GLU A O 1
ATOM 803 N N . GLY A 1 103 ? -0.127 19.766 12.282 1.00 78.50 103 GLY A N 1
ATOM 804 C CA . GLY A 1 103 ? -0.000 20.792 11.236 1.00 78.50 103 GLY A CA 1
ATOM 805 C C . GLY A 1 103 ? -0.170 20.282 9.798 1.00 78.50 103 GLY A C 1
ATOM 806 O O . GLY A 1 103 ? -0.215 21.073 8.859 1.00 78.50 103 GLY A O 1
ATOM 807 N N . ARG A 1 104 ? -0.351 18.973 9.584 1.00 82.62 104 ARG A N 1
ATOM 808 C CA . ARG A 1 104 ? -0.576 18.378 8.251 1.00 82.62 104 ARG A CA 1
ATOM 809 C C . ARG A 1 104 ? -2.052 18.332 7.849 1.00 82.62 104 ARG A C 1
ATOM 811 O O . ARG A 1 104 ? -2.432 17.555 6.970 1.00 82.62 104 ARG A O 1
ATOM 818 N N . TRP A 1 105 ? -2.894 19.154 8.477 1.00 84.94 105 TRP A N 1
ATOM 819 C CA . TRP A 1 105 ? -4.351 19.058 8.366 1.00 84.94 105 TRP A CA 1
ATOM 820 C C . TRP A 1 105 ? -4.845 19.181 6.926 1.00 84.94 105 TRP A C 1
ATOM 822 O O . TRP A 1 105 ? -5.606 18.330 6.472 1.00 84.94 105 TRP A O 1
ATOM 832 N N . GLY A 1 106 ? -4.333 20.156 6.167 1.00 82.69 106 GLY A N 1
ATOM 833 C CA . GLY A 1 106 ? -4.746 20.372 4.775 1.00 82.69 106 GLY A CA 1
ATOM 834 C C . GLY A 1 106 ? -4.506 19.163 3.860 1.00 82.69 106 GLY A C 1
ATOM 835 O O . GLY A 1 106 ? -5.328 18.870 2.993 1.00 82.69 106 GLY A O 1
ATOM 836 N N . TYR A 1 107 ? -3.419 18.417 4.079 1.00 81.69 107 TYR A N 1
ATOM 837 C CA . TYR A 1 107 ? -3.153 17.170 3.356 1.00 81.69 107 TYR A CA 1
ATOM 838 C C . TYR A 1 107 ? -4.039 16.024 3.866 1.00 81.69 107 TYR A C 1
ATOM 840 O O . TYR A 1 107 ? -4.670 15.318 3.072 1.00 81.69 107 TYR A O 1
ATOM 848 N N . PHE A 1 108 ? -4.116 15.854 5.190 1.00 82.31 108 PHE A N 1
ATOM 849 C CA . PHE A 1 108 ? -4.851 14.753 5.813 1.00 82.31 108 PHE A CA 1
ATOM 850 C C . PHE A 1 108 ? -6.355 14.816 5.571 1.00 82.31 108 PHE A C 1
ATOM 852 O O . PHE A 1 108 ? -6.968 13.766 5.396 1.00 82.31 108 PHE A O 1
ATOM 859 N N . ASP A 1 109 ? -6.959 16.004 5.516 1.00 84.69 109 ASP A N 1
ATOM 860 C CA . ASP A 1 109 ? -8.374 16.130 5.167 1.00 84.69 109 ASP A CA 1
ATOM 861 C C . ASP A 1 109 ? -8.641 15.599 3.755 1.00 84.69 109 ASP A C 1
ATOM 863 O O . ASP A 1 109 ? -9.611 14.881 3.528 1.00 84.69 109 ASP A O 1
ATOM 867 N N . GLN A 1 110 ? -7.759 15.845 2.789 1.00 82.88 110 GLN A N 1
ATOM 868 C CA . GLN A 1 110 ? -7.957 15.334 1.431 1.00 82.88 110 GLN A CA 1
ATOM 869 C C . GLN A 1 110 ? -7.709 13.822 1.329 1.00 82.88 110 GLN A C 1
ATOM 871 O O . GLN A 1 110 ? -8.486 13.094 0.699 1.00 82.88 110 GLN A O 1
ATOM 876 N N . ALA A 1 111 ? -6.642 13.329 1.960 1.00 82.38 111 ALA A N 1
ATOM 877 C CA . ALA A 1 111 ? -6.254 11.925 1.882 1.00 82.38 111 ALA A CA 1
ATOM 878 C C . ALA A 1 111 ? -7.154 11.015 2.738 1.00 82.38 111 ALA A C 1
ATOM 880 O O . ALA A 1 111 ? -7.735 10.048 2.219 1.00 82.38 111 ALA A O 1
ATOM 881 N N . GLY A 1 112 ? -7.283 11.348 4.025 1.00 85.25 112 GLY A N 1
ATOM 882 C CA . GLY A 1 112 ? -7.833 10.513 5.091 1.00 85.25 112 GLY A CA 1
ATOM 883 C C . GLY A 1 112 ? -6.966 9.288 5.415 1.00 85.25 112 GLY A C 1
ATOM 884 O O . GLY A 1 112 ? -6.128 8.864 4.615 1.00 85.25 112 GLY A O 1
ATOM 885 N N . GLN A 1 113 ? -7.243 8.640 6.550 1.00 86.25 113 GLN A N 1
ATOM 886 C CA . GLN A 1 113 ? -6.499 7.454 7.007 1.00 86.25 113 GLN A CA 1
ATOM 887 C C . GLN A 1 113 ? -6.574 6.288 6.008 1.00 86.25 113 GLN A C 1
ATOM 889 O O . GLN A 1 113 ? -5.657 5.477 5.886 1.00 86.25 113 GLN A O 1
ATOM 894 N N . MET A 1 114 ? -7.676 6.217 5.253 1.00 87.31 114 MET A N 1
ATOM 895 C CA . MET A 1 114 ? -7.885 5.191 4.234 1.00 87.31 114 MET A CA 1
ATOM 896 C C . MET A 1 114 ? -6.796 5.218 3.154 1.00 87.31 114 MET A C 1
ATOM 898 O O . MET A 1 114 ? -6.284 4.168 2.780 1.00 87.31 114 MET A O 1
ATOM 902 N N . ARG A 1 115 ? -6.438 6.399 2.639 1.00 87.62 115 ARG A N 1
ATOM 903 C CA . ARG A 1 115 ? -5.396 6.509 1.606 1.00 87.62 115 ARG A CA 1
ATOM 904 C C . ARG A 1 115 ? -4.001 6.556 2.201 1.00 87.62 115 ARG A C 1
ATOM 906 O O . ARG A 1 115 ? -3.072 6.072 1.568 1.00 87.62 115 ARG A O 1
ATOM 913 N N . ASP A 1 116 ? -3.864 7.140 3.387 1.00 87.06 116 ASP A N 1
ATOM 914 C CA . ASP A 1 116 ? -2.544 7.342 3.970 1.00 87.06 116 ASP A CA 1
ATOM 915 C C . ASP A 1 116 ? -1.926 6.052 4.524 1.00 87.06 116 ASP A C 1
ATOM 917 O O . ASP A 1 116 ? -0.723 5.845 4.349 1.00 87.06 116 ASP A O 1
ATOM 921 N N . MET A 1 117 ? -2.758 5.179 5.112 1.00 89.19 117 MET A N 1
ATOM 922 C CA . MET A 1 117 ? -2.314 3.975 5.824 1.00 89.19 117 MET A CA 1
ATOM 923 C C . MET A 1 117 ? -2.920 2.673 5.292 1.00 89.19 117 MET A C 1
ATOM 925 O O . MET A 1 117 ? -2.227 1.667 5.142 1.00 89.19 117 MET A O 1
ATOM 929 N N . ILE A 1 118 ? -4.234 2.652 5.043 1.00 90.19 118 ILE A N 1
ATOM 930 C CA . ILE A 1 118 ? -4.937 1.391 4.756 1.00 90.19 118 ILE A CA 1
ATOM 931 C C . ILE A 1 118 ? -4.632 0.906 3.333 1.00 90.19 118 ILE A C 1
ATOM 933 O O . ILE A 1 118 ? -4.299 -0.259 3.140 1.00 90.19 118 ILE A O 1
ATOM 937 N N . GLN A 1 119 ? -4.744 1.784 2.332 1.00 91.38 119 GLN A N 1
ATOM 938 C CA . GLN A 1 119 ? -4.603 1.424 0.916 1.00 91.38 119 GLN A CA 1
ATOM 939 C C . GLN A 1 119 ? -3.189 0.947 0.548 1.00 91.38 119 GLN A C 1
ATOM 941 O O . GLN A 1 119 ? -3.053 0.130 -0.363 1.00 91.38 119 GLN A O 1
ATOM 946 N N . ASN A 1 120 ? -2.164 1.448 1.236 1.00 91.62 120 ASN A N 1
ATOM 947 C CA . ASN A 1 120 ? -0.760 1.113 1.020 1.00 91.62 120 ASN A CA 1
ATOM 948 C C . ASN A 1 120 ? -0.275 0.098 2.073 1.00 91.62 120 ASN A C 1
ATOM 950 O O . ASN A 1 120 ? -0.363 -1.106 1.848 1.00 91.62 120 ASN A O 1
ATOM 954 N N . HIS A 1 121 ? 0.145 0.567 3.242 1.00 93.38 121 HIS A N 1
ATOM 955 C CA . HIS A 1 121 ? 0.900 -0.152 4.253 1.00 93.38 121 HIS A CA 1
ATOM 956 C C . HIS A 1 121 ? 0.166 -1.390 4.754 1.00 93.38 121 HIS A C 1
ATOM 958 O O . HIS A 1 121 ? 0.683 -2.503 4.653 1.00 93.38 121 HIS A O 1
ATOM 964 N N . LEU A 1 122 ? -1.064 -1.230 5.251 1.00 93.88 122 LEU A N 1
ATOM 965 C CA . LEU A 1 122 ? -1.797 -2.365 5.813 1.00 93.88 122 LEU A CA 1
ATOM 966 C C . LEU A 1 122 ? -2.193 -3.367 4.723 1.00 93.88 122 LEU A C 1
ATOM 968 O O . LEU A 1 122 ? -2.189 -4.569 4.978 1.00 93.88 122 LEU A O 1
ATOM 972 N N . LEU A 1 123 ? -2.484 -2.904 3.503 1.00 94.19 123 LEU A N 1
ATOM 973 C CA . LEU A 1 123 ? -2.776 -3.793 2.381 1.00 94.19 123 LEU A CA 1
ATOM 974 C C . LEU A 1 123 ? -1.535 -4.587 1.940 1.00 94.19 123 LEU A C 1
ATOM 976 O O . LEU A 1 123 ? -1.647 -5.767 1.608 1.00 94.19 123 LEU A O 1
ATOM 980 N N . GLN A 1 124 ? -0.346 -3.981 1.979 1.00 95.00 124 GLN A N 1
ATOM 981 C CA . GLN A 1 124 ? 0.917 -4.673 1.719 1.00 95.00 124 GLN A CA 1
ATOM 982 C C . GLN A 1 124 ? 1.213 -5.729 2.790 1.00 95.00 124 GLN A C 1
ATOM 984 O O . GLN A 1 124 ? 1.512 -6.871 2.441 1.00 95.00 124 GLN A O 1
ATOM 989 N N . ILE A 1 125 ? 1.067 -5.385 4.074 1.00 95.25 125 ILE A N 1
ATOM 990 C CA . ILE A 1 125 ? 1.229 -6.330 5.192 1.00 95.25 125 ILE A CA 1
ATOM 991 C C . ILE A 1 125 ? 0.226 -7.478 5.070 1.00 95.25 125 ILE A C 1
ATOM 993 O O . ILE A 1 125 ? 0.605 -8.639 5.203 1.00 95.25 125 ILE A O 1
ATOM 997 N N . LEU A 1 126 ? -1.032 -7.174 4.736 1.00 95.25 126 LEU A N 1
ATOM 998 C CA . LEU A 1 126 ? -2.046 -8.188 4.470 1.00 95.25 126 LEU A CA 1
ATOM 999 C C . LEU A 1 126 ? -1.587 -9.166 3.386 1.00 95.25 126 LEU A C 1
ATOM 1001 O O . LEU A 1 126 ? -1.692 -10.375 3.573 1.00 95.25 126 LEU A O 1
ATOM 1005 N N . CYS A 1 127 ? -1.059 -8.667 2.268 1.00 95.38 127 CYS A N 1
ATOM 1006 C CA . CYS A 1 127 ? -0.569 -9.543 1.208 1.00 95.38 127 CYS A CA 1
ATOM 1007 C C . CYS A 1 127 ? 0.555 -10.455 1.716 1.00 95.38 127 CYS A C 1
ATOM 1009 O O . CYS A 1 127 ? 0.511 -11.652 1.464 1.00 95.38 127 CYS A O 1
ATOM 1011 N N . MET A 1 128 ? 1.502 -9.931 2.498 1.00 94.50 128 MET A N 1
ATOM 1012 C CA . MET A 1 128 ? 2.588 -10.733 3.082 1.00 94.50 128 MET A CA 1
ATOM 1013 C C . MET A 1 128 ? 2.079 -11.815 4.047 1.00 94.50 128 MET A C 1
ATOM 1015 O O . MET A 1 128 ? 2.635 -12.912 4.097 1.00 94.50 128 MET A O 1
ATOM 1019 N N . ILE A 1 129 ? 1.006 -11.533 4.792 1.00 94.19 129 ILE A N 1
ATOM 1020 C CA . ILE A 1 129 ? 0.371 -12.473 5.728 1.00 94.19 129 ILE A CA 1
ATOM 1021 C C . ILE A 1 129 ? -0.467 -13.534 5.003 1.00 94.19 129 ILE A C 1
ATOM 1023 O O . ILE A 1 129 ? -0.495 -14.684 5.434 1.00 94.19 129 ILE A O 1
ATOM 1027 N N . ALA A 1 130 ? -1.173 -13.167 3.934 1.00 93.94 130 ALA A N 1
ATOM 1028 C CA . ALA A 1 130 ? -2.192 -14.017 3.314 1.00 93.94 130 ALA A CA 1
ATOM 1029 C C . ALA A 1 130 ? -1.714 -14.777 2.068 1.00 93.94 130 ALA A C 1
ATOM 1031 O O . ALA A 1 130 ? -2.384 -15.713 1.641 1.00 93.94 130 ALA A O 1
ATOM 1032 N N . MET A 1 131 ? -0.593 -14.380 1.464 1.00 94.50 131 MET A N 1
ATOM 1033 C CA . MET A 1 131 ? -0.102 -14.998 0.230 1.00 94.50 131 MET A CA 1
ATOM 1034 C C . MET A 1 131 ? 0.297 -16.463 0.430 1.00 94.50 131 MET A C 1
ATOM 1036 O O . MET A 1 131 ? 0.713 -16.840 1.530 1.00 94.50 131 MET A O 1
ATOM 1040 N N . SER A 1 132 ? 0.193 -17.281 -0.616 1.00 92.31 132 SER A N 1
ATOM 1041 C CA . SER A 1 132 ? 0.654 -18.674 -0.562 1.00 92.31 132 SER A CA 1
ATOM 1042 C C . SER A 1 132 ? 2.190 -18.728 -0.547 1.00 92.31 132 SER A C 1
ATOM 1044 O O . SER A 1 132 ? 2.834 -17.709 -0.819 1.00 92.31 132 SER A O 1
ATOM 1046 N N . PRO A 1 133 ? 2.800 -19.883 -0.215 1.00 91.75 133 PRO A N 1
ATOM 1047 C CA . PRO A 1 133 ? 4.235 -20.063 -0.386 1.00 91.75 133 PRO A CA 1
ATOM 1048 C C . PRO A 1 133 ? 4.632 -19.772 -1.842 1.00 91.75 133 PRO A C 1
ATOM 1050 O O . PRO A 1 133 ? 4.061 -20.387 -2.749 1.00 91.75 133 PRO A O 1
ATOM 1053 N N . PRO 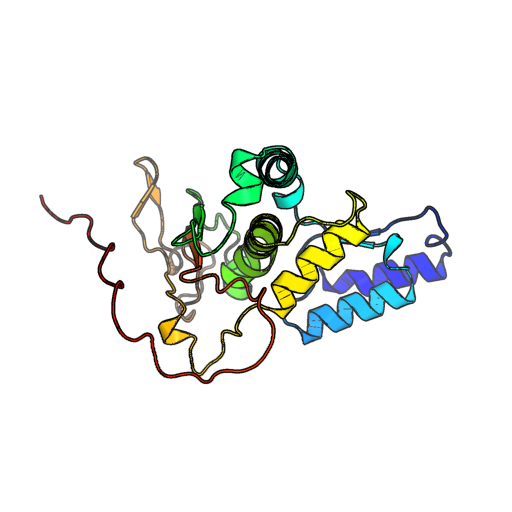A 1 134 ? 5.560 -18.833 -2.083 1.00 92.44 134 PRO A N 1
ATOM 1054 C CA . PRO A 1 134 ? 6.037 -18.544 -3.428 1.00 92.44 134 PRO A CA 1
ATOM 1055 C C . PRO A 1 134 ? 6.905 -19.706 -3.942 1.00 92.44 134 PRO A C 1
ATOM 1057 O O . PRO A 1 134 ? 7.463 -20.462 -3.144 1.00 92.44 134 PRO A O 1
ATOM 1060 N N . SER A 1 135 ? 7.029 -19.867 -5.265 1.00 92.69 135 SER A N 1
ATOM 1061 C CA . SER A 1 135 ? 7.838 -20.951 -5.857 1.00 92.69 135 SER A CA 1
ATOM 1062 C C . SER A 1 135 ? 9.325 -20.815 -5.531 1.00 92.69 135 SER A C 1
ATOM 1064 O O . SER A 1 135 ? 10.026 -21.809 -5.363 1.00 92.69 135 SER A O 1
ATOM 1066 N N . ASP A 1 136 ? 9.785 -19.572 -5.422 1.00 92.88 136 ASP A N 1
ATOM 1067 C CA . ASP A 1 136 ? 11.104 -19.174 -4.942 1.00 92.88 136 ASP A CA 1
ATOM 1068 C C . ASP A 1 136 ? 11.039 -17.788 -4.269 1.00 92.88 136 ASP A C 1
ATOM 10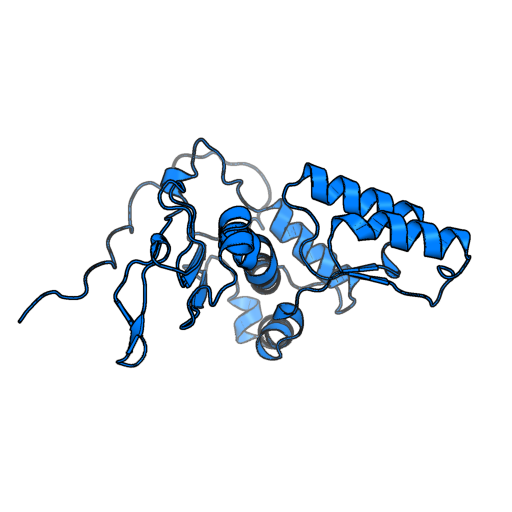70 O O . ASP A 1 136 ? 9.987 -17.142 -4.232 1.00 92.88 136 ASP A O 1
ATOM 1074 N N . LEU A 1 137 ? 12.171 -17.320 -3.734 1.00 90.12 137 LEU A N 1
ATOM 1075 C CA . LEU A 1 137 ? 12.291 -16.016 -3.068 1.00 90.12 137 LEU A CA 1
ATOM 1076 C C . LEU A 1 137 ? 12.663 -14.861 -4.019 1.00 90.12 137 LEU A C 1
ATOM 1078 O O . LEU A 1 137 ? 13.099 -13.804 -3.558 1.00 90.12 137 LEU A O 1
ATOM 1082 N N . SER A 1 138 ? 12.517 -15.032 -5.336 1.00 94.00 138 SER A N 1
ATOM 1083 C CA . SER A 1 138 ? 12.696 -13.932 -6.283 1.00 94.00 138 SER A CA 1
ATOM 1084 C C . SER A 1 138 ? 11.610 -12.867 -6.104 1.00 94.00 138 SER A C 1
ATOM 1086 O O . SER A 1 138 ? 10.491 -13.132 -5.650 1.00 94.00 138 SER A O 1
ATOM 1088 N N . ALA A 1 139 ? 11.937 -11.628 -6.480 1.00 91.81 139 ALA A N 1
ATOM 1089 C CA . ALA A 1 139 ? 11.018 -10.502 -6.341 1.00 91.81 139 ALA A CA 1
ATOM 1090 C C . ALA A 1 139 ? 9.708 -10.708 -7.124 1.00 91.81 139 ALA A C 1
ATOM 1092 O O . ALA A 1 139 ? 8.644 -10.316 -6.641 1.00 91.81 139 ALA A O 1
ATOM 1093 N N . ASP A 1 140 ? 9.780 -11.332 -8.302 1.00 93.50 140 ASP A N 1
ATOM 1094 C CA . ASP A 1 140 ? 8.622 -11.558 -9.168 1.00 93.50 140 ASP A CA 1
ATOM 1095 C C . ASP A 1 140 ? 7.718 -12.667 -8.615 1.00 93.50 140 ASP A C 1
ATOM 1097 O O . ASP A 1 140 ? 6.514 -12.457 -8.494 1.00 93.50 140 ASP A O 1
ATOM 1101 N N . SER A 1 141 ? 8.296 -13.777 -8.145 1.00 95.44 141 SER A N 1
ATOM 1102 C CA . SER A 1 141 ? 7.566 -14.874 -7.491 1.00 95.44 141 SER A CA 1
ATOM 1103 C C . SER A 1 141 ? 6.784 -14.394 -6.257 1.00 95.44 141 SER A C 1
ATOM 1105 O O . SER A 1 141 ? 5.589 -14.663 -6.106 1.00 95.44 141 SER A O 1
ATOM 1107 N N . ILE A 1 142 ? 7.411 -13.572 -5.406 1.00 94.69 142 ILE A N 1
ATOM 1108 C CA . ILE A 1 142 ? 6.730 -12.948 -4.259 1.00 94.69 142 ILE A CA 1
ATOM 1109 C C . ILE A 1 142 ? 5.637 -11.976 -4.732 1.00 94.69 142 ILE A C 1
ATOM 1111 O O . ILE A 1 142 ? 4.547 -11.931 -4.153 1.00 94.69 142 ILE A O 1
ATOM 1115 N N . ARG A 1 143 ? 5.899 -11.173 -5.773 1.00 95.38 143 ARG A N 1
ATOM 1116 C CA . ARG A 1 143 ? 4.915 -10.224 -6.315 1.00 95.38 143 ARG A CA 1
ATOM 1117 C C . ARG A 1 143 ? 3.678 -10.948 -6.845 1.00 95.38 143 ARG A C 1
ATOM 1119 O O . ARG A 1 143 ? 2.567 -10.491 -6.568 1.00 95.38 143 ARG A O 1
ATOM 1126 N N . ASP A 1 144 ? 3.850 -12.063 -7.538 1.00 96.31 144 ASP A N 1
ATOM 1127 C CA . ASP A 1 144 ? 2.753 -12.847 -8.102 1.00 96.31 144 ASP A CA 1
ATOM 1128 C C . ASP A 1 144 ? 1.818 -13.380 -7.015 1.00 96.31 144 ASP A C 1
ATOM 1130 O O . ASP A 1 144 ? 0.596 -13.225 -7.114 1.00 96.31 144 ASP A O 1
ATOM 1134 N N . GLU A 1 145 ? 2.371 -13.917 -5.926 1.00 96.81 145 GLU A N 1
ATOM 1135 C CA . GLU A 1 145 ? 1.574 -14.392 -4.793 1.00 96.81 145 GLU A CA 1
ATOM 1136 C C . GLU A 1 145 ? 0.828 -13.248 -4.086 1.00 96.81 145 GLU A C 1
ATOM 1138 O O . GLU A 1 145 ? -0.353 -13.381 -3.746 1.00 96.81 145 GLU A O 1
ATOM 1143 N N . LYS A 1 146 ? 1.446 -12.067 -3.958 1.00 96.62 146 LYS A N 1
ATOM 1144 C CA . LYS A 1 146 ? 0.762 -10.864 -3.446 1.00 96.62 146 LYS A CA 1
ATOM 1145 C C . LYS A 1 146 ? -0.392 -10.433 -4.358 1.00 96.62 146 LYS A C 1
ATOM 1147 O O . LYS A 1 146 ? -1.474 -10.097 -3.876 1.00 96.62 146 LYS A O 1
ATOM 1152 N N . VAL A 1 147 ? -0.201 -10.463 -5.679 1.00 96.56 147 VAL A N 1
ATOM 1153 C CA . VAL A 1 147 ? -1.248 -10.110 -6.653 1.00 96.56 147 VAL A CA 1
ATOM 1154 C C . VAL A 1 147 ? -2.414 -11.102 -6.600 1.00 96.56 147 VAL A C 1
ATOM 1156 O O . VAL A 1 147 ? -3.569 -10.678 -6.701 1.00 96.56 147 VAL A O 1
ATOM 1159 N N . LYS A 1 148 ? -2.155 -12.400 -6.396 1.00 96.88 148 LYS A N 1
ATOM 1160 C CA . LYS A 1 148 ? -3.210 -13.412 -6.204 1.00 96.88 148 LYS A CA 1
ATOM 1161 C C . LYS A 1 148 ? -4.090 -13.093 -4.995 1.00 96.88 148 LYS A C 1
ATOM 1163 O O . LYS A 1 148 ? -5.316 -13.166 -5.112 1.00 96.88 148 LYS A O 1
ATOM 1168 N N . VAL A 1 149 ? -3.497 -12.662 -3.877 1.00 95.88 149 VAL A N 1
ATOM 1169 C CA . VAL A 1 149 ? -4.258 -12.204 -2.700 1.00 95.88 149 VAL A CA 1
ATOM 1170 C C . VAL A 1 149 ? -5.155 -11.029 -3.070 1.00 95.88 149 VAL A C 1
ATOM 1172 O O . VAL A 1 149 ? -6.363 -11.103 -2.857 1.00 95.88 149 VAL A O 1
ATOM 1175 N N . LEU A 1 150 ? -4.596 -9.977 -3.677 1.00 94.75 150 LEU A N 1
ATOM 1176 C CA . LEU A 1 150 ? -5.351 -8.772 -4.043 1.00 94.75 150 LEU A CA 1
ATOM 1177 C C . LEU A 1 150 ? -6.539 -9.078 -4.962 1.00 94.75 150 LEU A C 1
ATOM 1179 O O . LEU A 1 150 ? -7.625 -8.540 -4.756 1.00 94.75 150 LEU A O 1
ATOM 1183 N N . LYS A 1 151 ? -6.356 -9.968 -5.945 1.00 94.62 151 LYS A N 1
ATOM 1184 C CA . LYS A 1 151 ? -7.424 -10.416 -6.855 1.00 94.62 151 LYS A CA 1
ATOM 1185 C C . LYS A 1 151 ? -8.519 -11.221 -6.150 1.00 94.62 151 LYS A C 1
ATOM 1187 O O . LYS A 1 151 ? -9.648 -11.245 -6.628 1.00 94.62 151 LYS A O 1
ATOM 1192 N N . SER A 1 152 ? -8.191 -11.856 -5.029 1.00 94.69 152 SER A N 1
ATOM 1193 C CA . SER A 1 152 ? -9.112 -12.688 -4.248 1.00 94.69 152 SER A CA 1
ATOM 1194 C C . SER A 1 152 ? -9.884 -11.897 -3.185 1.00 94.69 152 SER A C 1
ATOM 1196 O O . SER A 1 152 ? -10.810 -12.428 -2.568 1.00 94.69 152 SER A O 1
ATOM 1198 N N . LEU A 1 153 ? -9.529 -10.628 -2.947 1.00 92.81 153 LEU A N 1
ATOM 1199 C CA . LEU A 1 153 ? -10.218 -9.792 -1.970 1.00 92.81 153 LEU A CA 1
ATOM 1200 C C . LEU A 1 153 ? -11.656 -9.502 -2.408 1.00 92.81 153 LEU A C 1
ATOM 1202 O O . LEU A 1 153 ? -11.925 -9.026 -3.512 1.00 92.81 153 LEU A O 1
ATOM 1206 N N . ARG A 1 154 ? -12.600 -9.720 -1.487 1.00 92.81 154 ARG A N 1
ATOM 1207 C CA . ARG A 1 154 ? -13.992 -9.302 -1.675 1.00 92.81 154 ARG A CA 1
ATOM 1208 C C . ARG A 1 154 ? -14.064 -7.780 -1.706 1.00 92.81 154 ARG A C 1
ATOM 1210 O O . ARG A 1 154 ? -13.614 -7.109 -0.777 1.00 92.81 154 ARG A O 1
ATOM 1217 N N . ARG A 1 155 ? -14.666 -7.239 -2.763 1.00 91.25 155 ARG A N 1
ATOM 1218 C CA . ARG A 1 155 ? -14.796 -5.794 -2.947 1.00 91.25 155 ARG A CA 1
ATOM 1219 C C . ARG A 1 155 ? -15.703 -5.179 -1.875 1.00 91.25 155 ARG A C 1
ATOM 1221 O O . ARG A 1 155 ? -16.819 -5.645 -1.645 1.00 91.25 155 ARG A O 1
ATOM 1228 N N . ILE A 1 156 ? -15.227 -4.093 -1.268 1.00 90.69 156 ILE A N 1
ATOM 1229 C CA . ILE A 1 156 ? -16.048 -3.198 -0.448 1.00 90.69 156 ILE A CA 1
ATOM 1230 C C . ILE A 1 156 ? -16.556 -2.075 -1.356 1.00 90.69 156 ILE A C 1
ATOM 1232 O O . ILE A 1 156 ? -15.768 -1.374 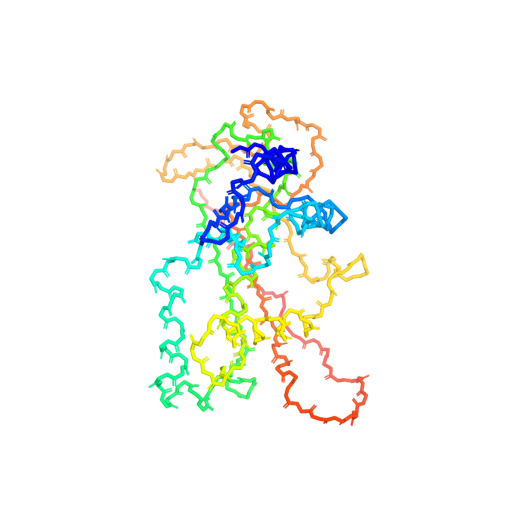-1.995 1.00 90.69 156 ILE A O 1
ATOM 1236 N N . ASP A 1 157 ? -17.872 -1.925 -1.449 1.00 90.75 157 ASP A N 1
ATOM 1237 C CA . ASP A 1 157 ? -18.538 -0.942 -2.300 1.00 90.75 157 ASP A CA 1
ATOM 1238 C C . ASP A 1 157 ? -19.681 -0.233 -1.559 1.00 90.75 157 ASP A C 1
ATOM 1240 O O . ASP A 1 157 ? -19.891 -0.417 -0.362 1.00 90.75 157 ASP A O 1
ATOM 1244 N N . ARG A 1 158 ? -20.429 0.621 -2.265 1.00 91.88 158 ARG A N 1
ATOM 1245 C CA . ARG A 1 158 ? -21.499 1.425 -1.656 1.00 91.88 158 ARG A CA 1
ATOM 1246 C C . ARG A 1 158 ? -22.603 0.583 -1.005 1.00 91.88 158 ARG A C 1
ATOM 1248 O O . ARG A 1 158 ? -23.239 1.086 -0.084 1.00 91.88 158 ARG A O 1
ATOM 1255 N N . SER A 1 159 ? -22.823 -0.650 -1.461 1.00 95.06 159 SER A N 1
ATOM 1256 C CA . SER A 1 159 ? -23.864 -1.538 -0.939 1.00 95.06 159 SER A CA 1
ATOM 1257 C C . SER A 1 159 ? -23.498 -2.144 0.416 1.00 95.06 159 SER A C 1
ATOM 1259 O O . SER A 1 159 ? -24.381 -2.325 1.246 1.00 95.06 159 SER A O 1
ATOM 1261 N N . ASN A 1 160 ? -22.209 -2.398 0.676 1.00 91.81 160 ASN A N 1
ATOM 1262 C CA . ASN A 1 160 ? -21.755 -3.119 1.872 1.00 91.81 160 ASN A CA 1
ATOM 1263 C C . ASN A 1 160 ? -20.815 -2.311 2.788 1.00 91.81 160 ASN A C 1
ATOM 1265 O O . ASN A 1 160 ? -20.533 -2.738 3.908 1.00 91.81 160 ASN A O 1
ATOM 1269 N N . VAL A 1 161 ? -20.350 -1.126 2.370 1.00 89.38 161 VAL A N 1
ATOM 1270 C CA . VAL A 1 161 ? -19.364 -0.326 3.122 1.00 89.38 161 VAL A CA 1
ATOM 1271 C C . VAL A 1 161 ? -19.823 0.008 4.541 1.00 89.38 161 VAL A C 1
ATOM 1273 O O . VAL A 1 161 ? -19.003 0.022 5.454 1.00 89.38 161 VAL A O 1
ATOM 1276 N N . ARG A 1 162 ? -21.126 0.227 4.759 1.00 89.00 162 ARG A N 1
ATOM 1277 C CA . ARG A 1 162 ? -21.677 0.530 6.093 1.00 89.00 162 ARG A CA 1
ATOM 1278 C C . ARG A 1 162 ? -21.634 -0.663 7.049 1.00 89.00 162 ARG A C 1
ATOM 1280 O O . ARG A 1 162 ? -21.593 -0.460 8.253 1.00 89.00 162 ARG A O 1
ATOM 1287 N N . GLU A 1 163 ? -21.648 -1.880 6.518 1.00 89.88 163 GLU A N 1
ATOM 1288 C CA . GLU A 1 163 ? -21.611 -3.116 7.306 1.00 89.88 163 GLU A CA 1
ATOM 1289 C C . GLU A 1 163 ? -20.180 -3.603 7.542 1.00 89.88 163 GLU A C 1
ATOM 1291 O O . GLU A 1 163 ? -19.902 -4.268 8.535 1.00 89.88 163 GLU A O 1
ATOM 1296 N N . LYS A 1 164 ? -19.275 -3.315 6.599 1.00 88.00 164 LYS A N 1
ATOM 1297 C CA . LYS A 1 164 ? -17.896 -3.825 6.595 1.00 88.00 164 LYS A CA 1
ATOM 1298 C C . LYS A 1 164 ? -16.871 -2.846 7.146 1.00 88.00 164 LYS A C 1
ATOM 1300 O O . LYS A 1 164 ? -15.727 -3.238 7.347 1.00 88.00 164 LYS A O 1
ATOM 1305 N N . THR A 1 165 ? -17.244 -1.586 7.357 1.00 88.25 165 THR A N 1
ATOM 1306 C CA . THR A 1 165 ? -16.311 -0.556 7.817 1.00 88.25 165 THR A CA 1
ATOM 1307 C C . THR A 1 165 ? -16.899 0.252 8.960 1.00 88.25 165 THR A C 1
ATOM 1309 O O . THR A 1 165 ? -18.088 0.566 8.980 1.00 88.25 165 THR A O 1
ATOM 1312 N N . VAL A 1 166 ? -16.029 0.637 9.888 1.00 86.94 166 VAL A N 1
ATOM 1313 C CA . VAL A 1 166 ? -16.314 1.632 10.919 1.00 86.94 166 VAL A CA 1
ATOM 1314 C C . VAL A 1 166 ? -15.392 2.813 10.667 1.00 86.94 166 VAL A C 1
ATOM 1316 O O . VAL A 1 166 ? -14.217 2.635 10.348 1.00 86.94 166 VAL A O 1
ATOM 1319 N N . ARG A 1 167 ? -15.931 4.029 10.771 1.00 83.88 167 ARG A N 1
ATOM 1320 C CA . ARG A 1 167 ? -15.149 5.256 10.626 1.00 83.88 167 ARG A CA 1
ATOM 1321 C C . ARG A 1 167 ? -15.226 6.080 11.896 1.00 83.88 167 ARG A C 1
ATOM 1323 O O . ARG A 1 167 ? -16.318 6.313 12.401 1.00 83.88 167 ARG A O 1
ATOM 1330 N N . GLY A 1 168 ? -14.066 6.510 12.376 1.00 83.69 168 GLY A N 1
ATOM 1331 C CA . GLY A 1 168 ? -13.925 7.403 13.517 1.00 83.69 168 GLY A CA 1
ATOM 1332 C C . GLY A 1 168 ? -13.189 8.684 13.142 1.00 83.69 168 GLY A C 1
ATOM 1333 O O . GLY A 1 168 ? -12.402 8.713 12.194 1.00 83.69 168 GLY A O 1
ATOM 1334 N N . GLN A 1 169 ? -13.447 9.725 13.925 1.00 84.06 169 GLN A N 1
ATOM 1335 C CA . GLN A 1 169 ? -12.729 10.993 13.929 1.00 84.06 169 GLN A CA 1
ATOM 1336 C C . GLN A 1 169 ? -12.426 11.327 15.390 1.00 84.06 169 GLN A C 1
ATOM 1338 O O . GLN A 1 169 ? -13.330 11.258 16.224 1.00 84.06 169 GLN A O 1
ATOM 1343 N N . TYR A 1 170 ? -11.164 11.622 15.718 1.00 84.75 170 TYR A N 1
ATOM 1344 C CA . TYR A 1 170 ? -10.800 11.930 17.101 1.00 84.75 170 TYR A CA 1
ATOM 1345 C C . TYR A 1 170 ? -11.287 13.328 17.504 1.00 84.75 170 TYR A C 1
ATOM 1347 O O . TYR A 1 170 ? -11.204 14.286 16.732 1.00 84.75 170 TYR A O 1
ATOM 1355 N N . THR A 1 171 ? -11.778 13.438 18.734 1.00 88.56 171 THR A N 1
ATOM 1356 C CA . THR A 1 171 ? -12.166 14.699 19.377 1.00 88.56 171 THR A CA 1
ATOM 1357 C C . THR A 1 171 ? -11.100 15.125 20.382 1.00 88.56 171 THR A C 1
ATOM 1359 O O . THR A 1 171 ? -10.144 14.384 20.621 1.00 88.56 171 THR A O 1
ATOM 1362 N N . ALA A 1 172 ? -11.256 16.315 20.968 1.00 89.44 172 ALA A N 1
ATOM 1363 C CA . ALA A 1 172 ? -10.351 16.785 22.008 1.00 89.44 172 ALA A CA 1
ATOM 1364 C C . ALA A 1 172 ? -10.269 15.772 23.156 1.00 89.44 172 ALA A C 1
ATOM 1366 O O . ALA A 1 172 ? -11.259 15.116 23.500 1.00 89.44 172 ALA A O 1
ATOM 1367 N N . GLY A 1 173 ? -9.086 15.644 23.747 1.00 87.56 173 GLY A N 1
ATOM 1368 C CA . GLY A 1 173 ? -8.838 14.657 24.788 1.00 87.56 173 GLY A CA 1
ATOM 1369 C C . GLY A 1 173 ? -7.481 14.831 25.450 1.00 87.56 173 GLY A C 1
ATOM 1370 O O . GLY A 1 173 ? -6.899 15.917 25.432 1.00 87.56 173 GLY A O 1
ATOM 1371 N N . PHE A 1 174 ? -6.980 13.743 26.029 1.00 85.75 174 PHE A N 1
ATOM 1372 C CA . PHE A 1 174 ? -5.670 13.694 26.667 1.00 85.75 174 PHE A CA 1
ATOM 1373 C C . PHE A 1 174 ? -4.812 12.605 26.025 1.00 85.75 174 PHE A C 1
ATOM 1375 O O . PHE A 1 174 ? -5.265 11.475 25.862 1.00 85.75 174 PHE A O 1
ATOM 1382 N N . ALA A 1 175 ? -3.569 12.940 25.687 1.00 81.50 175 ALA A N 1
ATOM 1383 C CA . ALA A 1 175 ? -2.547 11.998 25.241 1.00 81.50 175 ALA A CA 1
ATOM 1384 C C . ALA A 1 175 ? -1.302 12.190 26.111 1.00 81.50 175 ALA A C 1
ATOM 1386 O O . ALA A 1 175 ? -0.845 13.318 26.285 1.00 81.50 175 ALA A O 1
ATOM 1387 N N . GLN A 1 176 ? -0.797 11.106 26.710 1.00 81.69 176 GLN A N 1
ATOM 1388 C CA . GLN A 1 176 ? 0.340 11.142 27.646 1.00 81.69 176 GLN A CA 1
ATOM 1389 C C . GLN A 1 176 ? 0.199 12.229 28.741 1.00 81.69 176 GLN A C 1
ATOM 1391 O O . GLN A 1 176 ? 1.138 12.953 29.061 1.00 81.69 176 GLN A O 1
ATOM 1396 N N . GLY A 1 177 ? -1.016 12.402 29.277 1.00 83.38 177 GLY A N 1
ATOM 1397 C CA . GLY A 1 177 ? -1.320 13.409 30.304 1.00 83.38 177 GLY A CA 1
ATOM 1398 C C . GLY A 1 177 ? -1.414 14.860 29.808 1.00 83.38 177 GLY A C 1
ATOM 1399 O O . GLY A 1 177 ? -1.749 15.743 30.593 1.00 83.38 177 GLY A O 1
ATOM 1400 N N . LYS A 1 178 ? -1.178 15.132 28.519 1.00 85.19 178 LYS A N 1
ATOM 1401 C CA . LYS A 1 178 ? -1.308 16.467 27.918 1.00 85.19 178 LYS A CA 1
ATOM 1402 C C . LYS A 1 178 ? -2.635 16.609 27.184 1.00 85.19 178 LYS A C 1
ATOM 1404 O O . LYS A 1 178 ? -3.073 15.685 26.499 1.00 85.19 178 LYS A O 1
ATOM 1409 N N . LYS A 1 179 ? -3.263 17.781 27.304 1.00 88.00 179 LYS A N 1
ATOM 1410 C CA . LYS A 1 179 ? -4.463 18.119 26.532 1.00 88.00 179 LYS A CA 1
ATOM 1411 C C . LYS A 1 179 ? -4.090 18.232 25.054 1.00 88.00 179 LYS A C 1
ATOM 1413 O O . LYS A 1 179 ? -3.148 18.939 24.711 1.00 88.00 179 LYS A O 1
ATOM 1418 N N . VAL A 1 180 ? -4.841 17.548 24.201 1.00 87.50 180 VAL A N 1
ATOM 1419 C CA . VAL A 1 180 ? -4.667 17.561 22.745 1.00 87.50 180 VAL A CA 1
ATOM 1420 C C . VAL A 1 180 ? -5.970 17.996 22.070 1.00 87.50 180 VAL A C 1
ATOM 1422 O O . VAL A 1 180 ? -7.045 17.602 22.542 1.00 87.50 180 VAL A O 1
ATOM 1425 N N . PRO A 1 181 ? -5.900 18.814 21.004 1.00 88.50 181 PRO A N 1
ATOM 1426 C CA . PRO A 1 181 ? -7.086 19.272 20.287 1.00 88.50 181 PRO A CA 1
ATOM 1427 C C . PRO A 1 181 ? -7.781 18.114 19.561 1.00 88.50 181 PRO A C 1
ATOM 1429 O O . PRO A 1 181 ? -7.188 17.062 19.296 1.00 88.50 181 PRO A O 1
ATOM 1432 N N . GLY A 1 182 ? -9.063 18.301 19.254 1.00 87.62 182 GLY A N 1
ATOM 1433 C CA . GLY A 1 182 ? -9.791 17.431 18.331 1.00 87.62 182 GLY A CA 1
ATOM 1434 C C . GLY A 1 182 ? -9.446 17.712 16.870 1.00 87.62 182 GLY A C 1
ATOM 1435 O O . GLY A 1 182 ? -8.925 18.770 16.544 1.00 87.62 182 GLY A O 1
ATOM 1436 N N . TYR A 1 183 ? -9.806 16.801 15.963 1.00 85.69 183 TYR A N 1
ATOM 1437 C CA . TYR A 1 183 ? -9.518 16.933 14.527 1.00 85.69 183 TYR A CA 1
ATOM 1438 C C . TYR A 1 183 ? -9.990 18.266 13.909 1.00 85.69 183 TYR A C 1
ATOM 1440 O O . TYR A 1 183 ? -9.311 18.835 13.060 1.00 85.69 183 TYR A O 1
ATOM 1448 N N . LEU A 1 184 ? -11.167 18.757 14.318 1.00 87.81 184 LEU A N 1
ATOM 1449 C CA . LEU A 1 184 ? -11.753 20.020 13.837 1.00 87.81 184 LEU A CA 1
ATOM 1450 C C . LEU A 1 184 ? -11.263 21.257 14.613 1.00 87.81 184 LEU A C 1
ATOM 1452 O O . LEU A 1 184 ? -11.661 22.378 14.298 1.00 87.81 184 LEU A O 1
ATOM 1456 N N . GLU A 1 185 ? -10.441 21.049 15.641 1.00 87.56 185 GLU A N 1
ATOM 1457 C CA . GLU A 1 185 ? -9.834 22.089 16.479 1.00 87.56 185 GLU A CA 1
ATOM 1458 C C . GLU A 1 185 ? -8.346 22.292 16.157 1.00 87.56 185 GLU A C 1
ATOM 1460 O O . GLU A 1 185 ? -7.727 23.205 16.698 1.00 87.56 185 GLU A O 1
ATOM 1465 N N . GLU A 1 186 ? -7.774 21.447 15.292 1.00 86.19 186 GLU A N 1
ATOM 1466 C CA . GLU A 1 186 ? -6.414 21.605 14.782 1.00 86.19 186 GLU A CA 1
ATOM 1467 C C . GLU A 1 186 ? -6.262 22.930 14.021 1.00 86.19 186 GLU A C 1
ATOM 1469 O O . GLU A 1 186 ? -7.201 23.460 13.414 1.00 86.19 186 GLU A O 1
ATOM 1474 N N . GLU A 1 187 ? -5.043 23.456 14.013 1.00 82.56 187 GLU A N 1
ATOM 1475 C CA . GLU A 1 187 ? -4.722 24.664 13.265 1.00 82.56 187 GLU A CA 1
ATOM 1476 C C . GLU A 1 187 ? -4.961 24.460 11.756 1.00 82.56 187 GLU A C 1
ATOM 1478 O O . GLU A 1 187 ? -4.555 23.458 11.165 1.00 82.56 187 GLU A O 1
ATOM 1483 N N . GLY A 1 188 ? -5.664 25.408 11.126 1.00 81.06 188 GLY A N 1
ATOM 1484 C CA . GLY A 1 188 ? -6.044 25.324 9.711 1.00 81.06 188 GLY A CA 1
ATOM 1485 C C . GLY A 1 188 ? -7.242 24.412 9.412 1.00 81.06 188 GLY A C 1
ATOM 1486 O O . GLY A 1 188 ? -7.555 24.205 8.238 1.00 81.06 188 GLY A O 1
ATOM 1487 N N . ALA A 1 189 ? -7.930 23.884 10.433 1.00 82.12 189 ALA A N 1
ATOM 1488 C CA . ALA A 1 189 ? -9.068 22.996 10.236 1.00 82.12 189 ALA A CA 1
ATOM 1489 C C . ALA A 1 189 ? -10.303 23.692 9.644 1.00 82.12 189 ALA A C 1
ATOM 1491 O O . ALA A 1 189 ? -10.777 24.724 10.128 1.00 82.12 189 ALA A O 1
ATOM 1492 N N . ASN A 1 190 ? -10.897 23.063 8.627 1.00 80.50 190 ASN A N 1
ATOM 1493 C CA . ASN A 1 190 ? -12.206 23.454 8.117 1.00 80.50 190 ASN A CA 1
ATOM 1494 C C . ASN A 1 190 ? -13.311 22.863 9.001 1.00 80.50 190 ASN A C 1
ATOM 1496 O O . ASN A 1 190 ? -13.596 21.665 8.955 1.00 80.50 190 ASN A O 1
ATOM 1500 N N . LYS A 1 191 ? -13.991 23.725 9.760 1.00 75.12 191 LYS A N 1
ATOM 1501 C CA . LYS A 1 191 ? -15.075 23.340 10.679 1.00 75.12 191 LYS A CA 1
ATOM 1502 C C . LYS A 1 191 ? -16.309 22.748 9.983 1.00 75.12 191 LYS A C 1
ATOM 1504 O O . LYS A 1 191 ? -17.121 22.114 10.646 1.00 75.12 191 LYS A O 1
ATOM 1509 N N . ALA A 1 192 ? -16.449 22.933 8.668 1.00 69.81 192 ALA A N 1
ATOM 1510 C CA . ALA A 1 192 ? -17.526 22.359 7.859 1.00 69.81 192 ALA A CA 1
ATOM 1511 C C . ALA A 1 192 ? -17.140 21.030 7.177 1.00 69.81 192 ALA A C 1
ATOM 1513 O O . ALA A 1 192 ? -17.911 20.503 6.373 1.00 69.81 192 ALA A O 1
ATOM 1514 N N . ALA A 1 193 ? -15.947 20.485 7.447 1.00 61.66 193 ALA A N 1
ATOM 1515 C CA . ALA A 1 193 ? -15.498 19.246 6.826 1.00 61.66 193 ALA A CA 1
ATOM 1516 C C . ALA A 1 193 ? -16.394 18.060 7.226 1.00 61.66 193 ALA A C 1
ATOM 1518 O O . ALA A 1 193 ? -16.614 17.777 8.403 1.00 61.66 193 ALA A O 1
ATOM 1519 N N . THR A 1 194 ? -16.900 17.328 6.229 1.00 59.81 194 THR A N 1
ATOM 1520 C CA . THR A 1 194 ? -17.635 16.074 6.455 1.00 59.81 194 THR A CA 1
ATOM 1521 C C . THR A 1 194 ? -16.764 15.023 7.153 1.00 59.81 194 THR A C 1
ATOM 1523 O O . THR A 1 194 ? -15.576 14.932 6.834 1.00 59.81 194 THR A O 1
ATOM 1526 N N . PRO A 1 195 ? -17.340 14.143 7.998 1.00 55.22 195 PRO A N 1
ATOM 1527 C CA . PRO A 1 195 ? -16.586 13.097 8.684 1.00 55.22 195 PRO A CA 1
ATOM 1528 C C . PRO A 1 195 ? -15.912 12.138 7.691 1.00 55.22 195 PRO A C 1
ATOM 1530 O O . PRO A 1 195 ? -16.559 11.302 7.047 1.00 55.22 195 PRO A O 1
ATOM 1533 N N . LYS A 1 196 ? -14.590 12.250 7.562 1.00 59.66 196 LYS A N 1
ATOM 1534 C CA . LYS A 1 196 ? -13.729 11.258 6.907 1.00 59.66 196 LYS A CA 1
ATOM 1535 C C . LYS A 1 196 ? -13.131 10.352 7.982 1.00 59.66 196 LYS A C 1
ATOM 1537 O O . LYS A 1 196 ? -13.129 10.700 9.158 1.00 59.66 196 LYS A O 1
ATOM 1542 N N . LEU A 1 197 ? -12.651 9.169 7.590 1.00 55.47 197 LEU A N 1
ATOM 1543 C CA . LEU A 1 197 ? -11.878 8.334 8.510 1.00 55.47 197 LEU A CA 1
ATOM 1544 C C . LEU A 1 197 ? -10.587 9.090 8.846 1.00 55.47 197 LEU A C 1
ATOM 1546 O O . LEU A 1 197 ? -9.689 9.177 8.009 1.00 55.47 197 LEU A O 1
ATOM 1550 N N . SER A 1 198 ? -10.540 9.657 10.043 1.00 54.25 198 SER A N 1
ATOM 1551 C CA . SER A 1 198 ? -9.426 10.438 10.576 1.00 54.25 198 SER A CA 1
ATOM 1552 C C . SER A 1 198 ? -9.150 10.013 12.020 1.00 54.25 198 SER A C 1
ATOM 1554 O O . SER A 1 198 ? -8.947 10.840 12.907 1.00 54.25 198 SER A O 1
ATOM 1556 N N . SER A 1 199 ? -9.257 8.710 12.281 1.00 54.22 199 SER A N 1
ATOM 1557 C CA . SER A 1 199 ? -8.941 8.106 13.567 1.00 54.22 199 SER A CA 1
ATOM 1558 C C . SER A 1 199 ? -7.429 8.002 13.743 1.00 54.22 199 SER A C 1
ATOM 1560 O O . SER A 1 199 ? -6.711 7.713 12.792 1.00 54.22 199 SER A O 1
ATOM 1562 N N . ARG A 1 200 ? -6.965 8.132 14.992 1.00 53.44 200 ARG A N 1
ATOM 1563 C CA . ARG A 1 200 ? -5.573 7.855 15.403 1.00 53.44 200 ARG A CA 1
ATOM 1564 C C . ARG A 1 200 ? -5.183 6.373 15.301 1.00 53.44 200 ARG A C 1
ATOM 1566 O O . ARG A 1 200 ? -4.094 5.960 15.679 1.00 53.44 200 ARG A O 1
ATOM 1573 N N . SER A 1 201 ? -6.108 5.532 14.859 1.00 46.16 201 SER A N 1
ATOM 1574 C CA . SER A 1 201 ? -5.904 4.097 14.735 1.00 46.16 201 SER A CA 1
ATOM 1575 C C . SER A 1 201 ? -6.620 3.616 13.489 1.00 46.16 201 SER A C 1
ATOM 1577 O O . SER A 1 201 ? -7.799 3.917 13.285 1.00 46.16 201 SER A O 1
ATOM 1579 N N . ALA A 1 202 ? -5.904 2.888 12.645 1.00 54.44 202 ALA A N 1
ATOM 1580 C CA . ALA A 1 202 ? -6.462 2.167 11.519 1.00 54.44 202 ALA A CA 1
ATOM 1581 C C . ALA A 1 202 ? -6.489 0.682 11.877 1.00 54.44 202 ALA A C 1
ATOM 1583 O O . ALA A 1 202 ? -5.470 0.109 12.265 1.00 54.44 202 ALA A O 1
ATOM 1584 N N . LEU A 1 203 ? -7.664 0.075 11.735 1.00 45.72 203 LEU A N 1
ATOM 1585 C CA . LEU A 1 203 ? -7.859 -1.348 11.955 1.00 45.72 203 LEU A CA 1
ATOM 1586 C C . LEU A 1 203 ? -8.326 -1.983 10.651 1.00 45.72 203 LEU A C 1
ATOM 1588 O O . LEU A 1 203 ? -9.327 -1.555 10.072 1.00 45.72 203 LEU A O 1
ATOM 1592 N N . ILE A 1 204 ? -7.624 -3.024 10.214 1.00 55.62 204 ILE A N 1
ATOM 1593 C CA . ILE A 1 204 ? -8.179 -3.997 9.279 1.00 55.62 204 ILE A CA 1
ATOM 1594 C C . ILE A 1 204 ? -8.379 -5.283 10.071 1.00 55.62 204 ILE A C 1
ATOM 1596 O O . ILE A 1 204 ? -7.418 -5.951 10.445 1.00 55.62 204 ILE A O 1
ATOM 1600 N N . SER A 1 205 ? -9.641 -5.630 10.310 1.00 46.44 205 SER A N 1
ATOM 1601 C CA . SER A 1 205 ? -10.011 -6.948 10.814 1.00 46.44 205 SER A CA 1
ATOM 1602 C C . SER A 1 205 ? -10.517 -7.779 9.644 1.00 46.44 205 SER A C 1
ATOM 1604 O O . SER A 1 205 ? -11.448 -7.374 8.939 1.00 46.44 205 SER A O 1
ATOM 1606 N N . ILE A 1 206 ? -9.887 -8.926 9.407 1.00 51.41 206 ILE A N 1
ATOM 1607 C CA . ILE A 1 206 ? -10.342 -9.884 8.405 1.00 51.41 206 ILE A CA 1
ATOM 1608 C C . ILE A 1 206 ? -10.941 -11.062 9.146 1.00 51.41 206 ILE A C 1
ATOM 1610 O O . ILE A 1 206 ? -10.253 -11.995 9.558 1.00 51.41 206 ILE A O 1
ATOM 1614 N N . THR A 1 207 ? -12.258 -11.000 9.301 1.00 38.78 207 THR A N 1
ATOM 1615 C CA . THR A 1 207 ? -13.065 -12.116 9.780 1.00 38.78 207 THR A CA 1
ATOM 1616 C C . THR A 1 207 ? -13.376 -13.038 8.605 1.00 38.78 207 THR A C 1
ATOM 1618 O O . THR A 1 207 ? -13.931 -12.623 7.581 1.00 38.78 207 THR A O 1
ATOM 1621 N N . GLY A 1 208 ? -12.969 -14.301 8.726 1.00 38.41 208 GLY A N 1
ATOM 1622 C CA . GLY A 1 208 ? -13.171 -15.303 7.688 1.00 38.41 208 GLY A CA 1
ATOM 1623 C C . GLY A 1 208 ? -12.343 -15.025 6.437 1.00 38.41 208 GLY A C 1
ATOM 1624 O O . GLY A 1 208 ? -12.886 -14.666 5.380 1.00 38.41 208 GLY A O 1
ATOM 1625 N N . VAL A 1 209 ? -11.031 -15.262 6.536 1.00 36.12 209 VAL A N 1
ATOM 1626 C CA . VAL A 1 209 ? -10.235 -15.613 5.361 1.00 36.12 209 VAL A CA 1
ATOM 1627 C C . VAL A 1 209 ? -10.765 -16.968 4.895 1.00 36.12 209 VAL A C 1
ATOM 1629 O O . VAL A 1 209 ? -10.257 -18.023 5.245 1.00 36.12 209 VAL A O 1
ATOM 1632 N N . GLY A 1 210 ? -11.817 -16.965 4.081 1.00 35.53 210 GLY A N 1
ATOM 1633 C CA . GLY A 1 210 ? -11.966 -18.021 3.097 1.00 35.53 210 GLY A CA 1
ATOM 1634 C C . GLY A 1 210 ? -10.763 -17.898 2.173 1.00 35.53 210 GLY A C 1
ATOM 1635 O O . GLY A 1 210 ? -10.874 -17.245 1.140 1.00 35.53 210 GLY A O 1
ATOM 1636 N N . LEU A 1 211 ? -9.602 -18.425 2.590 1.00 33.88 211 LEU A N 1
ATOM 1637 C CA . LEU A 1 211 ? -8.481 -18.709 1.708 1.00 33.88 211 LEU A CA 1
ATOM 1638 C C . LEU A 1 211 ? -9.092 -19.604 0.643 1.00 33.88 211 LEU A C 1
ATOM 1640 O O . LEU A 1 211 ? -9.378 -20.777 0.884 1.00 33.88 211 LEU A O 1
ATOM 1644 N N . ALA A 1 212 ? -9.426 -18.994 -0.489 1.00 29.34 212 ALA A N 1
ATOM 1645 C CA . ALA A 1 212 ? -9.977 -19.657 -1.646 1.00 29.34 212 ALA A CA 1
ATOM 1646 C C . ALA A 1 212 ? -8.852 -20.481 -2.272 1.00 29.34 212 ALA A C 1
ATOM 1648 O O . ALA A 1 212 ? -8.290 -20.135 -3.301 1.00 29.34 212 ALA A O 1
ATOM 1649 N N . CYS A 1 213 ? -8.508 -21.572 -1.600 1.00 25.27 213 CYS A N 1
ATOM 1650 C CA . CYS A 1 213 ? -7.804 -22.697 -2.164 1.00 25.27 213 CYS A CA 1
ATOM 1651 C C . CYS A 1 213 ? -8.740 -23.896 -2.010 1.00 25.27 213 CYS A C 1
ATOM 1653 O O . CYS A 1 213 ? -8.570 -24.734 -1.130 1.00 25.27 213 CYS A O 1
ATOM 1655 N N . ARG A 1 214 ? -9.817 -23.905 -2.805 1.00 22.97 214 ARG A N 1
ATOM 1656 C CA . ARG A 1 214 ? -10.558 -25.113 -3.182 1.00 22.97 214 ARG A CA 1
ATOM 1657 C C . ARG A 1 214 ? -11.398 -24.833 -4.424 1.00 22.97 214 ARG A C 1
ATOM 1659 O O . ARG A 1 214 ? -12.252 -23.954 -4.452 1.00 22.97 214 ARG A O 1
ATOM 1666 N N . SER A 1 215 ? -11.057 -25.594 -5.451 1.00 24.11 215 SER A N 1
ATOM 1667 C CA . SER A 1 215 ? -11.74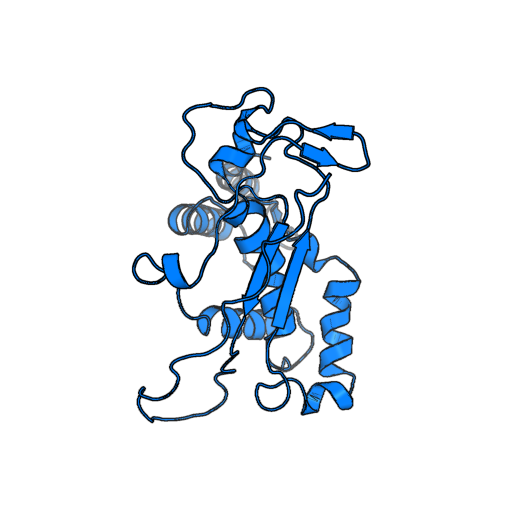7 -25.835 -6.706 1.00 24.11 215 SER A CA 1
ATOM 1668 C C . SER A 1 215 ? -13.273 -25.961 -6.566 1.00 24.11 215 SER A C 1
ATOM 1670 O O . SER A 1 215 ? -13.741 -26.589 -5.627 1.00 24.11 215 SER A O 1
ATOM 1672 N N . ILE A 1 216 ? -13.992 -25.461 -7.581 1.00 24.06 216 ILE A N 1
ATOM 1673 C CA . ILE A 1 216 ? -15.276 -25.973 -8.109 1.00 24.06 216 ILE A CA 1
ATOM 1674 C C . ILE A 1 216 ? -16.503 -25.917 -7.160 1.00 24.06 216 ILE A C 1
ATOM 1676 O O . ILE A 1 216 ? -16.584 -26.628 -6.171 1.00 24.06 216 ILE A O 1
ATOM 1680 N N . CYS A 1 217 ? -17.481 -25.085 -7.560 1.00 24.39 217 CYS A N 1
ATOM 1681 C CA . CYS A 1 217 ? -18.934 -25.101 -7.284 1.00 24.39 217 CYS A CA 1
ATOM 1682 C C . CYS A 1 217 ? -19.462 -25.627 -5.931 1.00 24.39 217 CYS A C 1
ATOM 1684 O O . CYS A 1 217 ? -19.420 -26.826 -5.731 1.00 24.39 217 CYS A O 1
ATOM 1686 N N . VAL A 1 218 ? -20.142 -24.775 -5.133 1.00 24.41 218 VAL A N 1
ATOM 1687 C CA . VAL A 1 218 ? -21.439 -25.018 -4.419 1.00 24.41 218 VAL A CA 1
ATOM 1688 C C . VAL A 1 218 ? -21.971 -23.658 -3.873 1.00 24.41 218 VAL A C 1
ATOM 1690 O O . VAL A 1 218 ? -21.152 -22.796 -3.544 1.00 24.41 218 VAL A O 1
ATOM 1693 N N . PRO A 1 219 ? -23.302 -23.392 -3.821 1.00 24.12 219 PRO A N 1
ATOM 1694 C CA . PRO A 1 219 ? -23.872 -22.050 -3.669 1.00 24.12 219 PRO A CA 1
ATOM 1695 C C . PRO A 1 219 ? -24.038 -21.549 -2.222 1.00 24.12 219 PRO A C 1
ATOM 1697 O O . PRO A 1 219 ? -23.998 -22.289 -1.243 1.00 24.12 219 PRO A O 1
ATOM 1700 N N . ALA A 1 220 ? -24.246 -20.233 -2.126 1.00 29.50 220 ALA A N 1
ATOM 1701 C CA . ALA A 1 220 ? -24.327 -19.440 -0.908 1.00 29.50 220 ALA A CA 1
ATOM 1702 C C . ALA A 1 220 ? -25.678 -19.564 -0.179 1.00 29.50 220 ALA A C 1
ATOM 1704 O O . ALA A 1 220 ? -26.673 -19.003 -0.634 1.00 29.50 220 ALA A O 1
ATOM 1705 N N . SER A 1 221 ? -25.706 -20.195 1.001 1.00 25.55 221 SER A N 1
ATOM 1706 C CA . SER A 1 221 ? -26.837 -20.044 1.939 1.00 25.55 221 SER A CA 1
ATOM 1707 C C . SER A 1 221 ? -26.554 -20.392 3.411 1.00 25.55 221 SER A C 1
ATOM 1709 O O . SER A 1 221 ? -27.492 -20.708 4.139 1.00 25.55 221 SER A O 1
ATOM 1711 N N . ALA A 1 222 ? -25.314 -20.315 3.907 1.00 26.59 222 ALA A N 1
ATOM 1712 C CA . ALA A 1 222 ? -25.045 -20.632 5.316 1.00 26.59 222 ALA A CA 1
ATOM 1713 C C . ALA A 1 222 ? -23.861 -19.849 5.904 1.00 26.59 222 ALA A C 1
ATOM 1715 O O . ALA A 1 222 ? -22.752 -20.356 5.950 1.00 26.59 222 ALA A O 1
ATOM 1716 N N . CYS A 1 223 ? -24.097 -18.611 6.354 1.00 25.03 223 CYS A N 1
ATOM 1717 C CA . CYS A 1 223 ? -23.466 -18.073 7.569 1.00 25.03 223 CYS A CA 1
ATOM 1718 C C . CYS A 1 223 ? -24.128 -16.734 7.939 1.00 25.03 223 CYS A C 1
ATOM 1720 O O . CYS A 1 223 ? -23.805 -15.680 7.389 1.00 25.03 223 CYS A O 1
ATOM 1722 N N . ARG A 1 224 ? -25.114 -16.774 8.839 1.00 25.91 224 ARG A N 1
ATOM 1723 C CA . ARG A 1 224 ? -25.733 -15.595 9.458 1.00 25.91 224 ARG A CA 1
ATOM 1724 C C . ARG A 1 224 ? -25.541 -15.716 10.972 1.00 25.91 224 ARG A C 1
ATOM 1726 O O . ARG A 1 224 ? -25.894 -16.746 11.528 1.00 25.91 224 ARG A O 1
ATOM 1733 N N . ARG A 1 225 ? -25.117 -14.605 11.590 1.00 27.36 225 ARG A N 1
ATOM 1734 C CA . ARG A 1 225 ? -25.117 -14.282 13.035 1.00 27.36 225 ARG A CA 1
ATOM 1735 C C . ARG A 1 225 ? -24.036 -14.934 13.913 1.00 27.36 225 ARG A C 1
ATOM 1737 O O . ARG A 1 225 ? -24.272 -15.983 14.485 1.00 27.36 225 ARG A O 1
ATOM 1744 N N . SER A 1 226 ? -22.968 -14.183 14.188 1.00 25.31 226 SER A N 1
ATOM 1745 C CA . SER A 1 226 ? -22.521 -13.840 15.556 1.00 25.31 226 SER A CA 1
ATOM 1746 C C . SER A 1 226 ? -21.299 -12.914 15.502 1.00 25.31 226 SER A C 1
ATOM 1748 O O . SER A 1 226 ? -20.533 -12.984 14.551 1.00 25.31 226 SER A O 1
ATOM 1750 N N . ALA A 1 227 ? -21.117 -12.095 16.543 1.00 27.66 227 ALA A N 1
ATOM 1751 C CA . ALA A 1 227 ? -19.940 -11.262 16.840 1.00 27.66 227 ALA A CA 1
ATOM 1752 C C . ALA A 1 227 ? -19.831 -9.885 16.145 1.00 27.66 227 ALA A C 1
ATOM 1754 O O . ALA A 1 227 ? -18.988 -9.646 15.294 1.00 27.66 227 ALA A O 1
ATOM 1755 N N . LEU A 1 228 ? -20.647 -8.935 16.616 1.00 27.16 228 LEU A N 1
ATOM 1756 C CA . LEU A 1 228 ? -20.314 -7.500 16.665 1.00 27.16 228 LEU A CA 1
ATOM 1757 C C . LEU A 1 228 ? -20.968 -6.906 17.925 1.00 27.16 228 LEU A C 1
ATOM 1759 O O . LEU A 1 228 ? -21.936 -6.153 17.879 1.00 27.16 228 LEU A O 1
ATOM 1763 N N . LYS A 1 229 ? -20.481 -7.350 19.086 1.00 24.64 229 LYS A N 1
ATOM 1764 C CA . LYS A 1 229 ? -20.708 -6.731 20.399 1.00 24.64 229 LYS A CA 1
ATOM 1765 C C . LYS A 1 229 ? -19.444 -6.924 21.227 1.00 24.64 229 LYS A C 1
ATOM 1767 O O . LYS A 1 229 ? -19.380 -7.813 22.064 1.00 24.64 229 LYS A O 1
ATOM 1772 N N . SER A 1 230 ? -18.428 -6.118 20.957 1.00 24.88 230 SER A N 1
ATOM 1773 C CA . SER A 1 230 ? -17.394 -5.834 21.944 1.00 24.88 230 SER A CA 1
ATOM 1774 C C . SER A 1 230 ? -16.657 -4.566 21.530 1.00 24.88 230 SER A C 1
ATOM 1776 O O . SER A 1 230 ? -16.280 -4.431 20.372 1.00 24.88 230 SER A O 1
ATOM 1778 N N . TRP A 1 231 ? -16.482 -3.668 22.500 1.00 24.30 231 TRP A N 1
ATOM 1779 C CA . TRP A 1 231 ? -15.534 -2.550 22.514 1.00 24.30 231 TRP A CA 1
ATOM 1780 C C . TRP A 1 231 ? -15.912 -1.229 21.827 1.00 24.30 231 TRP A C 1
ATOM 1782 O O . TRP A 1 231 ? -15.411 -0.871 20.773 1.00 24.30 231 TRP A O 1
ATOM 1792 N N . PHE A 1 232 ? -16.720 -0.442 22.544 1.00 24.55 232 PHE A N 1
ATOM 1793 C CA . PHE A 1 232 ? -16.456 0.982 22.813 1.00 24.55 232 PHE A CA 1
ATOM 1794 C C . PHE A 1 232 ? -17.141 1.352 24.140 1.00 24.55 232 PHE A C 1
ATOM 1796 O O . PHE A 1 232 ? -18.162 2.027 24.176 1.00 24.55 232 PHE A O 1
ATOM 1803 N N . ILE A 1 233 ? -16.614 0.841 25.258 1.00 26.36 233 ILE A N 1
ATOM 1804 C CA . ILE A 1 233 ? -16.932 1.361 26.595 1.00 26.36 233 ILE A CA 1
ATOM 1805 C C . ILE A 1 233 ? -15.627 1.421 27.386 1.00 26.36 233 ILE A C 1
ATOM 1807 O O . ILE A 1 233 ? -15.150 0.412 27.895 1.00 26.36 233 ILE A O 1
ATOM 1811 N N . SER A 1 234 ? -15.079 2.626 27.523 1.00 26.80 234 SER A N 1
ATOM 1812 C CA . SER A 1 234 ? -14.257 2.977 28.677 1.00 26.80 234 SER A CA 1
ATOM 1813 C C . SER A 1 234 ? -14.675 4.351 29.199 1.00 26.80 234 SER A C 1
ATOM 1815 O O . SER A 1 234 ? -14.328 5.389 28.646 1.00 26.80 234 SER A O 1
ATOM 1817 N N . ARG A 1 235 ? -15.509 4.275 30.243 1.00 26.12 235 ARG A N 1
ATOM 1818 C CA . ARG A 1 235 ? -15.522 5.083 31.474 1.00 26.12 235 ARG A CA 1
ATOM 1819 C C . ARG A 1 235 ? -15.564 6.617 31.354 1.00 26.12 235 ARG A C 1
ATOM 1821 O O . ARG A 1 235 ? -14.545 7.292 31.377 1.00 26.12 235 ARG A O 1
ATOM 1828 N N . ARG A 1 236 ? -16.784 7.157 31.486 1.00 28.47 236 ARG A N 1
ATOM 1829 C CA . ARG A 1 236 ? -17.074 8.078 32.603 1.00 28.47 236 ARG A CA 1
ATOM 1830 C C . ARG A 1 236 ? -17.313 7.219 33.838 1.00 28.47 236 ARG A C 1
ATOM 1832 O O . ARG A 1 236 ? -18.101 6.286 33.725 1.00 28.47 236 ARG A O 1
ATOM 1839 N N . LEU A 1 237 ? -16.661 7.533 34.951 1.00 28.77 237 LEU A N 1
ATOM 1840 C CA . LEU A 1 237 ? -17.184 7.430 36.318 1.00 28.77 237 LEU A CA 1
ATOM 1841 C C . LEU A 1 237 ? -16.146 8.064 37.262 1.00 28.77 237 LEU A C 1
ATOM 1843 O O . LEU A 1 237 ? -14.999 7.619 37.282 1.00 28.77 237 LEU A O 1
ATOM 1847 N N . ASN A 1 238 ? -16.636 9.064 38.003 1.00 32.66 238 ASN A N 1
ATOM 1848 C CA . ASN A 1 238 ? -16.021 9.953 39.001 1.00 32.66 238 ASN A CA 1
ATOM 1849 C C . ASN A 1 238 ? -15.027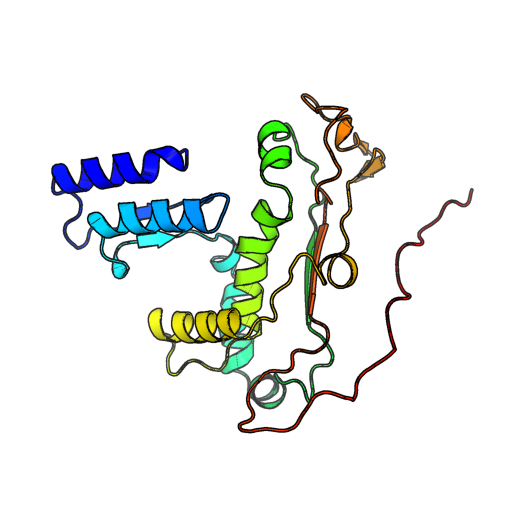 11.000 38.496 1.00 32.66 238 ASN A C 1
ATOM 1851 O O . ASN A 1 238 ? -13.826 10.693 38.359 1.00 32.66 238 ASN A O 1
#

Secondary structure (DSSP, 8-state):
--GGGHHHHHHHHHHTTTTSTT--EEEPSPS-SSHHHHHHHHHHHHTTS-GGGEEE--GGGGSHHHHHHHHHHHS-HHHHTT-STTT--EEEEEEE-S---TT-HHHHHHHHHIIIIIIIIIHHHHHHHHPPPPSSSSHHHHHHHHHHHHHHSPPP-TTTHHHH----B--SEEETTEEE--TTTSTT--TT-----B-SEEEEEEE--------S----------------------

Foldseek 3Di:
DDLVCLLVVLVVCQVVVVADPPAADEDEDDCDQDPVSNVVSVVSNVVRHPPVRYHYDDCLCVDPVLVCLLCVQPVDPVNVVQLDVVNDQWDKDKDFALDACVPVLVVCLSRPCCNPDVVGNVLQSVLSSLFHNFPDPDPVSSVVSSVVVVVPDDDDDPVCCVVQDDADFAAWDDRPNDTDHGSQRDPPHDVPRDGGRRDSMDMDIDGDPPVPPDDDDDDDDDDDDDDDDDDDDDDDDD

Organism: NCBI:txid59203

Radius of gyration: 21.34 Å; chains: 1; bounding box: 48×52×63 Å

pLDDT: mean 79.46, std 22.64, range [22.97, 96.88]